Protein AF-A0A1Y3AUS3-F1 (afdb_monomer_lite)

pLDDT: mean 90.81, std 6.46, range [61.78, 98.06]

InterPro domains:
  IPR000209 Peptidase S8/S53 domain [PF00082] (65-233)
  IPR022398 Peptidase S8, subtilisin, His-active site [PS00137] (100-110)
  IPR036852 Peptidase S8/S53 domain superfamily [G3DSA:3.40.50.200] (60-247)
  IPR036852 Peptidase S8/S53 domain superfamily [SSF52743] (76-233)
  IPR050131 Subtilisin-like serine protease [PTHR43806] (56-233)

Organism: Euroglyphus maynei (NCBI:txid6958)

Foldseek 3Di:
DVVVVVVVVVVVVVVVVVVCVVPDDDPDDDWDKDWDDPPPFIKMWTPLVNPPPRVVTDIATACVVGVDWGASDPVVRWIWHWHADDNRPDIDIDTDPDCVQVVVVQQAADDDPPCCVSGHPHVPDDDDDQQQFDVVVVGAGDLVSLLVVLVVCVVVVHQEDEAADAAADPDLDDDSLVSSVCSCVVRVHQYEYEQDLQDDDPPRGGNNLPRDDPRYHYDWAKDQLVCCCVVVVDPDRDHIDTPSNGD

Secondary structure (DSSP, 8-state):
-HHHHHHHHHHHHHHHHHHHHHH---------EEEEE-SSSEEEEE-TTSSS-GGGSPEEE-HHHH---EES-TTTT-EEEEEEEGGGTEEEEEE---HHHHHHHHHHH---TT-GGG--S-TT--------B-GGGTT-B-HHHHHHHHHHHHHTT-SEEEE----B-S-S-SHHHHHHHHHHHHHT-EEEEE--S--SSSS--BTGGG---TTEEEE--EE-HHHHHHTT--SS-PPPEETT---

Sequence (247 aa):
MKVMLEREELKSQVDLLKETQAKISDLGPTFDCIVFHDGEYWKACIDTTGEGRLNDCTVLGNYRECLQYGTISDRDKFNYGVNIYDDGNLLEIVGQCSSHGTHVASIAAANFPNDPDRNGVAPGAQIVSIVIGDNRLGTMETGSAIIRAFIKAIESGCDVINMSYGEPGHFAEGRVFDLVHDLINKHGLIYVVAAGNSGPALTTLGALSAMQSDKIISVGAYVTPDMMMAEYSMLEKLPGSSYSWTS

Radius of gyration: 24.43 Å; chains: 1; bounding box: 51×58×72 Å

Structure (mmCIF, N/CA/C/O backbone):
data_AF-A0A1Y3AUS3-F1
#
_entry.id   AF-A0A1Y3AUS3-F1
#
loop_
_atom_site.group_PDB
_atom_site.id
_atom_site.type_symbol
_atom_site.label_atom_id
_atom_site.label_alt_id
_atom_site.label_comp_id
_atom_site.label_asym_id
_atom_site.label_entity_id
_atom_site.label_seq_id
_atom_site.pdbx_PDB_ins_code
_atom_site.Cartn_x
_atom_site.Cartn_y
_atom_site.Cartn_z
_atom_site.occupancy
_atom_site.B_iso_or_equiv
_atom_site.auth_seq_id
_atom_site.auth_comp_id
_atom_site.auth_asym_id
_atom_site.auth_atom_id
_atom_site.pdbx_PDB_model_num
ATOM 1 N N . MET A 1 1 ? -8.377 39.521 51.515 1.00 65.88 1 MET A N 1
ATOM 2 C CA . MET A 1 1 ? -8.104 38.084 51.743 1.00 65.88 1 MET A CA 1
ATOM 3 C C . MET A 1 1 ? -8.814 37.203 50.718 1.00 65.88 1 MET A C 1
ATOM 5 O O . MET A 1 1 ? -8.124 36.555 49.951 1.00 65.88 1 MET A O 1
ATOM 9 N N . LYS A 1 2 ? -10.151 37.259 50.602 1.00 75.38 2 LYS A N 1
ATOM 10 C CA . LYS A 1 2 ? -10.935 36.439 49.652 1.00 75.38 2 LYS A CA 1
ATOM 11 C C . LYS A 1 2 ? -10.524 36.598 48.172 1.00 75.38 2 LYS A C 1
ATOM 13 O O . LYS A 1 2 ? -10.252 35.608 47.516 1.00 75.38 2 LYS A O 1
ATOM 18 N N . VAL A 1 3 ? -10.346 37.836 47.702 1.00 81.56 3 VAL A N 1
ATOM 19 C CA . VAL A 1 3 ? -9.925 38.144 46.314 1.00 81.56 3 VAL A CA 1
ATOM 20 C C . VAL A 1 3 ? -8.493 37.680 45.999 1.00 81.56 3 VAL A C 1
ATOM 22 O O . VAL A 1 3 ? -8.181 37.334 44.866 1.00 81.56 3 VAL A O 1
ATOM 25 N N . MET A 1 4 ? -7.599 37.663 46.994 1.00 81.50 4 MET A N 1
ATOM 26 C CA . MET A 1 4 ? -6.225 37.180 46.799 1.00 81.50 4 MET A CA 1
ATOM 27 C C . MET A 1 4 ? -6.185 35.658 46.663 1.00 81.50 4 MET A C 1
ATOM 29 O O . MET A 1 4 ? -5.515 35.170 45.762 1.00 81.50 4 MET A O 1
ATOM 33 N N . LEU A 1 5 ? -6.946 34.949 47.504 1.00 87.81 5 LEU A N 1
ATOM 34 C CA . LEU A 1 5 ? -7.101 33.494 47.430 1.00 87.81 5 LEU A CA 1
ATOM 35 C C . LEU A 1 5 ? -7.731 33.069 46.099 1.00 87.81 5 LEU A C 1
ATOM 37 O O . LEU A 1 5 ? -7.258 32.141 45.462 1.00 87.81 5 LEU A O 1
ATOM 41 N N . GLU A 1 6 ? -8.746 33.797 45.635 1.00 92.69 6 GLU A N 1
ATOM 42 C CA . GLU A 1 6 ? -9.400 33.534 44.348 1.00 92.69 6 GLU A CA 1
ATOM 43 C C . GLU A 1 6 ? -8.455 33.757 43.155 1.00 92.69 6 GLU A C 1
ATOM 45 O O . GLU A 1 6 ? -8.408 32.951 42.230 1.00 92.69 6 GLU A O 1
ATOM 50 N N . ARG A 1 7 ? -7.624 34.808 43.196 1.00 92.44 7 ARG A N 1
ATOM 51 C CA . ARG A 1 7 ? -6.591 35.039 42.175 1.00 92.44 7 ARG A CA 1
ATOM 52 C C . ARG A 1 7 ? -5.524 33.939 42.169 1.00 92.44 7 ARG A C 1
ATOM 54 O O . ARG A 1 7 ? -5.017 33.587 41.108 1.00 92.44 7 ARG A O 1
ATOM 61 N N . GLU A 1 8 ? -5.133 33.455 43.342 1.00 94.88 8 GLU A N 1
ATOM 62 C CA . GLU A 1 8 ? -4.125 32.403 43.499 1.00 94.88 8 GLU A CA 1
ATOM 63 C C . GLU A 1 8 ? -4.643 31.035 43.038 1.00 94.88 8 GLU A C 1
ATOM 65 O O . GLU A 1 8 ? -3.922 30.312 42.352 1.00 94.88 8 GLU A O 1
ATOM 70 N N . GLU A 1 9 ? -5.914 30.737 43.306 1.00 95.50 9 GLU A N 1
ATOM 71 C CA . GLU A 1 9 ? -6.615 29.560 42.785 1.00 95.50 9 GLU A CA 1
ATOM 72 C C . GLU A 1 9 ? -6.693 29.595 41.254 1.00 95.50 9 GLU A C 1
ATOM 74 O O . GLU A 1 9 ? -6.256 28.660 40.588 1.00 95.50 9 GLU A O 1
ATOM 79 N N . LEU A 1 10 ? -7.148 30.711 40.671 1.00 95.81 10 LEU A N 1
ATOM 80 C CA . LEU A 1 10 ? -7.207 30.872 39.212 1.00 95.81 10 LEU A CA 1
ATOM 81 C C . LEU A 1 10 ? -5.825 30.743 38.563 1.00 95.81 10 LEU A C 1
ATOM 83 O O . LEU A 1 10 ? -5.689 30.149 37.495 1.00 95.81 10 LEU A O 1
ATOM 87 N N . LYS A 1 11 ? -4.782 31.277 39.210 1.00 96.31 11 LYS A N 1
ATOM 88 C CA . LYS A 1 11 ? -3.406 31.125 38.733 1.00 96.31 11 LYS A CA 1
ATOM 89 C C . LYS A 1 11 ? -2.962 29.659 38.781 1.00 96.31 11 LYS A C 1
ATOM 91 O O . LYS A 1 11 ? -2.424 29.175 37.792 1.00 96.31 11 LYS A O 1
ATOM 96 N N . SER A 1 12 ? -3.244 28.956 39.876 1.00 95.50 12 SER A N 1
ATOM 97 C CA . SER A 1 12 ? -2.931 27.530 40.028 1.00 95.50 12 SER A CA 1
ATOM 98 C C . SER A 1 12 ? -3.652 26.667 38.990 1.00 95.50 12 SER A C 1
ATOM 100 O O . SER A 1 12 ? -3.039 25.774 38.414 1.00 95.50 12 SER A O 1
ATOM 102 N N . GLN A 1 13 ? -4.917 26.965 38.678 1.00 96.06 13 GLN A N 1
ATOM 103 C CA . GLN A 1 13 ? -5.666 26.274 37.623 1.00 96.06 13 GLN A CA 1
ATOM 104 C C . GLN A 1 13 ? -5.037 26.486 36.240 1.00 96.06 13 GLN A C 1
ATOM 106 O O . GLN A 1 13 ? -4.889 25.535 35.475 1.00 96.06 13 GLN A O 1
ATOM 111 N N . VAL A 1 14 ? -4.617 27.715 35.920 1.00 96.69 14 VAL A N 1
ATOM 112 C CA . VAL A 1 14 ? -3.926 28.012 34.654 1.00 96.69 14 VAL A CA 1
ATOM 113 C C . VAL A 1 14 ? -2.575 27.302 34.575 1.00 96.69 14 VAL A C 1
ATOM 115 O O . VAL A 1 14 ? -2.241 26.744 33.528 1.00 96.69 14 VAL A O 1
ATOM 118 N N . ASP A 1 15 ? -1.800 27.319 35.657 1.00 96.44 15 ASP A N 1
ATOM 119 C CA . ASP A 1 15 ? -0.486 26.679 35.703 1.00 96.44 15 ASP A CA 1
ATOM 120 C C . ASP A 1 15 ? -0.621 25.148 35.583 1.00 96.44 15 ASP A C 1
ATOM 122 O O . ASP A 1 15 ? 0.099 24.540 34.789 1.00 96.44 15 ASP A O 1
ATOM 126 N N . LEU A 1 16 ? -1.623 24.543 36.237 1.00 95.56 16 LEU A N 1
ATOM 127 C CA . LEU A 1 16 ? -1.962 23.123 36.094 1.00 95.56 16 LEU A CA 1
ATOM 128 C C . LEU A 1 16 ? -2.334 22.763 34.652 1.00 95.56 16 LEU A C 1
ATOM 130 O O . LEU A 1 16 ? -1.850 21.760 34.132 1.00 95.56 16 LEU A O 1
ATOM 134 N N . LEU A 1 17 ? -3.172 23.564 33.984 1.00 94.44 17 LEU A N 1
ATOM 135 C CA . LEU A 1 17 ? -3.561 23.318 32.591 1.00 94.44 17 LEU A CA 1
ATOM 136 C C . LEU A 1 17 ? -2.356 23.383 31.648 1.00 94.44 17 LEU A C 1
ATOM 138 O O . LEU A 1 17 ? -2.206 22.510 30.796 1.00 94.44 17 LEU A O 1
ATOM 142 N N . LYS A 1 18 ? -1.470 24.372 31.822 1.00 94.94 18 LYS A N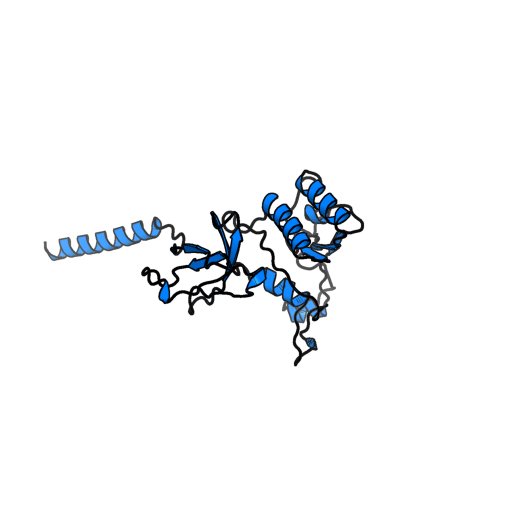 1
ATOM 143 C CA . LYS A 1 18 ? -0.237 24.495 31.027 1.00 94.94 18 LYS A CA 1
ATOM 144 C C . LYS A 1 18 ? 0.700 23.317 31.245 1.00 94.94 18 LYS A C 1
ATOM 146 O O . LYS A 1 18 ? 1.231 22.773 30.282 1.00 94.94 18 LYS A O 1
ATOM 151 N N . GLU A 1 19 ? 0.904 22.927 32.499 1.00 94.88 19 GLU A N 1
ATOM 152 C CA . GLU A 1 19 ? 1.768 21.802 32.838 1.00 94.88 19 GLU A CA 1
ATOM 153 C C . GLU A 1 19 ? 1.195 20.485 32.308 1.00 94.88 19 GLU A C 1
ATOM 155 O O . GLU A 1 19 ? 1.925 19.672 31.747 1.00 94.88 19 GLU A O 1
ATOM 160 N N . THR A 1 20 ? -0.121 20.301 32.419 1.00 91.56 20 THR A N 1
ATOM 161 C CA . THR A 1 20 ? -0.822 19.127 31.892 1.00 91.56 20 THR A CA 1
ATOM 162 C C . THR A 1 20 ? -0.729 19.084 30.369 1.00 91.56 20 THR A C 1
ATOM 164 O O . THR A 1 20 ? -0.339 18.061 29.818 1.00 91.56 20 THR A O 1
ATOM 167 N N . GLN A 1 21 ? -0.979 20.197 29.676 1.00 90.06 21 GLN A N 1
ATOM 168 C CA . GLN A 1 21 ? -0.843 20.279 28.221 1.00 90.06 21 GLN A CA 1
ATOM 169 C C . GLN A 1 21 ? 0.592 20.005 27.753 1.00 90.06 21 GLN A C 1
ATOM 171 O O . GLN A 1 21 ? 0.783 19.340 26.741 1.00 90.06 21 GLN A O 1
ATOM 176 N N . ALA A 1 22 ? 1.601 20.478 28.489 1.00 89.94 22 ALA A N 1
ATOM 177 C CA . ALA A 1 22 ? 3.003 20.219 28.167 1.00 89.94 22 ALA A CA 1
ATOM 178 C C . ALA A 1 22 ? 3.420 18.754 28.395 1.00 89.94 22 ALA A C 1
ATOM 180 O O . ALA A 1 22 ? 4.407 18.307 27.814 1.00 89.94 22 ALA A O 1
ATOM 181 N N . LYS A 1 23 ? 2.700 18.017 29.253 1.00 90.38 23 LYS A N 1
ATOM 182 C CA . LYS A 1 23 ? 2.991 16.616 29.598 1.00 90.38 23 LYS A CA 1
ATOM 183 C C . LYS A 1 23 ? 2.113 15.597 28.874 1.00 90.38 23 LYS A C 1
ATOM 185 O O . LYS A 1 23 ? 2.477 14.424 28.846 1.00 90.38 23 LYS A O 1
ATOM 190 N N . ILE A 1 24 ? 0.967 16.002 28.328 1.00 85.88 24 ILE A N 1
ATOM 191 C CA . ILE A 1 24 ? 0.094 15.102 27.572 1.00 85.88 24 ILE A CA 1
ATOM 192 C C . ILE A 1 24 ? 0.801 14.697 26.276 1.00 85.88 24 ILE A C 1
ATOM 194 O O . ILE A 1 24 ? 1.143 15.532 25.443 1.00 85.88 24 ILE A O 1
ATOM 198 N N . SER A 1 25 ? 0.969 13.390 26.105 1.00 83.25 25 SER A N 1
ATOM 199 C CA . SER A 1 25 ? 1.222 12.767 24.813 1.00 83.25 25 SER A CA 1
ATOM 200 C C . SER A 1 25 ? -0.087 12.122 24.373 1.00 83.25 25 SER A C 1
ATOM 202 O O . SER A 1 25 ? -0.557 11.180 25.008 1.00 83.25 25 SER A O 1
ATOM 204 N N . ASP A 1 26 ? -0.708 12.684 23.340 1.00 80.56 26 ASP A N 1
ATOM 205 C CA . ASP A 1 26 ? -1.911 12.117 22.738 1.00 80.56 26 ASP A CA 1
ATOM 206 C C . ASP A 1 26 ? -1.501 11.006 21.765 1.00 80.56 26 ASP A C 1
ATOM 208 O O . ASP A 1 26 ? -0.880 11.267 20.734 1.00 80.56 26 ASP A O 1
ATOM 212 N N . LEU A 1 27 ? -1.797 9.759 22.131 1.00 77.06 27 LEU A N 1
ATOM 213 C CA . LEU A 1 27 ? -1.551 8.578 21.298 1.00 77.06 27 LEU A CA 1
ATOM 214 C C . LEU A 1 27 ? -2.733 8.273 20.363 1.00 77.06 27 LEU A C 1
ATOM 216 O O . LEU A 1 27 ? -2.682 7.302 19.610 1.00 77.06 27 LEU A O 1
ATOM 220 N N . GLY A 1 28 ? -3.776 9.105 20.395 1.00 81.06 28 GLY A N 1
ATOM 221 C CA . GLY A 1 28 ? -5.016 8.901 19.671 1.00 81.06 28 GLY A CA 1
ATOM 222 C C . GLY A 1 28 ? -6.005 7.987 20.405 1.00 81.06 28 GLY A C 1
ATOM 223 O O . GLY A 1 28 ? -5.724 7.466 21.491 1.00 81.06 28 GLY A O 1
ATOM 224 N N . PRO A 1 29 ? -7.201 7.799 19.823 1.00 82.56 29 PRO A N 1
ATOM 225 C CA . PRO A 1 29 ? -8.234 6.957 20.406 1.00 82.56 29 PRO A CA 1
ATOM 226 C C . PRO A 1 29 ? -7.814 5.483 20.401 1.00 82.56 29 PRO A C 1
ATOM 228 O O . PRO A 1 29 ? -7.226 4.985 19.442 1.00 82.56 29 PRO A O 1
ATOM 231 N N . THR A 1 30 ? -8.162 4.773 21.472 1.00 88.00 30 THR A N 1
ATOM 232 C CA . THR A 1 30 ? -8.080 3.310 21.540 1.00 88.00 30 THR A CA 1
ATOM 233 C C . THR A 1 30 ? -9.494 2.753 21.459 1.00 88.00 30 THR A C 1
ATOM 235 O O . THR A 1 30 ? -10.370 3.217 22.186 1.00 88.00 30 THR A O 1
ATOM 238 N N . PHE A 1 31 ? -9.708 1.780 20.576 1.00 90.88 31 PHE A N 1
ATOM 239 C CA . PHE A 1 31 ? -11.010 1.156 20.356 1.00 90.88 31 PHE A CA 1
ATOM 240 C C . PHE A 1 31 ? -10.979 -0.309 20.772 1.00 90.88 31 PHE A C 1
ATOM 242 O O . PHE A 1 31 ? -9.992 -1.009 20.527 1.00 90.88 31 PHE A O 1
ATOM 249 N N . ASP A 1 32 ? -12.085 -0.784 21.336 1.00 93.88 32 ASP A N 1
ATOM 250 C CA . ASP A 1 32 ? -12.280 -2.207 21.575 1.00 93.88 32 ASP A CA 1
ATOM 251 C C . ASP A 1 32 ? -12.549 -2.926 20.252 1.00 93.88 32 ASP A C 1
ATOM 253 O O . ASP A 1 32 ? -13.302 -2.453 19.399 1.00 93.88 32 ASP A O 1
ATOM 257 N N . CYS A 1 33 ? -11.915 -4.083 20.075 1.00 95.56 33 CYS A N 1
ATOM 258 C CA . CYS A 1 33 ? -12.071 -4.915 18.889 1.00 95.56 33 CYS A CA 1
ATOM 259 C C . CYS A 1 33 ? -12.498 -6.321 19.306 1.00 95.56 33 CYS A C 1
ATOM 261 O O . CYS A 1 33 ? -11.893 -6.916 20.199 1.00 95.56 33 CYS A O 1
ATOM 263 N N . ILE A 1 34 ? -13.504 -6.875 18.631 1.00 95.81 34 ILE A N 1
ATOM 264 C CA . ILE A 1 34 ? -13.929 -8.265 18.818 1.00 95.81 34 ILE A CA 1
ATOM 265 C C . ILE A 1 34 ? -13.740 -9.025 17.517 1.00 95.81 34 ILE A C 1
ATOM 267 O O . ILE A 1 34 ? -14.208 -8.585 16.470 1.00 95.81 34 ILE A O 1
ATOM 271 N N . VAL A 1 35 ? -13.097 -10.188 17.610 1.00 97.75 35 VAL A N 1
ATOM 272 C CA . VAL A 1 35 ? -12.971 -11.162 16.525 1.00 97.75 35 VAL A CA 1
ATOM 273 C C . VAL A 1 35 ? -13.761 -12.411 16.896 1.00 97.75 35 VAL A C 1
ATOM 275 O O . VAL A 1 35 ? -13.652 -12.909 18.016 1.00 97.75 35 VAL A O 1
ATOM 278 N N . PHE A 1 36 ? -14.576 -12.910 15.973 1.00 96.69 36 PHE A N 1
ATOM 279 C CA . PHE A 1 36 ? -15.381 -14.113 16.173 1.00 96.69 36 PHE A CA 1
ATOM 280 C C . PHE A 1 36 ? -15.625 -14.838 14.849 1.00 96.69 36 PHE A C 1
ATOM 282 O O . PHE A 1 36 ? -15.531 -14.246 13.778 1.00 96.69 36 PHE A O 1
ATOM 289 N N . HIS A 1 37 ? -15.941 -16.128 14.921 1.00 95.88 37 HIS A N 1
ATOM 290 C CA . HIS A 1 37 ? -16.313 -16.931 13.759 1.00 95.88 37 HIS A CA 1
ATOM 291 C C . HIS A 1 37 ? -17.838 -17.075 13.717 1.00 95.88 37 HIS A C 1
ATOM 293 O O . HIS A 1 37 ? -18.430 -17.534 14.695 1.00 95.88 37 HIS A O 1
ATOM 299 N N . ASP A 1 38 ? -18.485 -16.691 12.614 1.00 93.81 38 ASP A N 1
ATOM 300 C CA . ASP A 1 38 ? -19.957 -16.722 12.490 1.00 93.81 38 ASP A CA 1
ATOM 301 C C . ASP A 1 38 ? -20.520 -18.086 12.044 1.00 93.81 38 ASP A C 1
ATOM 303 O O . ASP A 1 38 ? -21.732 -18.283 11.986 1.00 93.81 38 ASP A O 1
ATOM 307 N N . GLY A 1 39 ? -19.630 -19.043 11.772 1.00 93.19 39 GLY A N 1
ATOM 308 C CA . GLY A 1 39 ? -19.953 -20.379 11.272 1.00 93.19 39 GLY A CA 1
ATOM 309 C C . GLY A 1 39 ? -19.492 -20.600 9.833 1.00 93.19 39 GLY A C 1
ATOM 310 O O . GLY A 1 39 ? -19.259 -21.747 9.460 1.00 93.19 39 GLY A O 1
ATOM 311 N N . GLU A 1 40 ? -19.269 -19.525 9.076 1.00 91.00 40 GLU A N 1
ATOM 312 C CA . GLU A 1 40 ? -18.771 -19.570 7.698 1.00 91.00 40 GLU A CA 1
ATOM 313 C C . GLU A 1 40 ? -17.477 -18.761 7.530 1.00 91.00 40 GLU A C 1
ATOM 315 O O . GLU A 1 40 ? -16.539 -19.240 6.897 1.00 91.00 40 GLU A O 1
ATOM 320 N N . TYR A 1 41 ? -17.394 -17.579 8.146 1.00 92.50 41 TYR A N 1
ATOM 321 C CA . TYR A 1 41 ? -16.252 -16.678 8.040 1.00 92.50 41 TYR A CA 1
ATOM 322 C C . TYR A 1 41 ? -15.799 -16.152 9.403 1.00 92.50 41 TYR A C 1
ATOM 324 O O . TYR A 1 41 ? -16.581 -15.956 10.340 1.00 92.50 41 TYR A O 1
ATOM 332 N N . TRP A 1 42 ? -14.514 -15.813 9.477 1.00 95.81 42 TRP A N 1
ATOM 333 C CA . TRP A 1 42 ? -14.006 -14.934 10.522 1.00 95.81 42 TRP A CA 1
ATOM 334 C C . TRP A 1 42 ? -14.515 -13.507 10.310 1.00 95.81 42 TRP A C 1
ATOM 336 O O . TRP A 1 42 ? -14.455 -12.961 9.204 1.00 95.81 42 TRP A O 1
ATOM 346 N N . LYS A 1 43 ? -14.998 -12.900 11.392 1.00 96.88 43 LYS A N 1
ATOM 347 C CA . LYS A 1 43 ? -15.533 -11.543 11.447 1.00 96.88 43 LYS A CA 1
ATOM 348 C C . LYS A 1 43 ? -14.813 -10.731 12.513 1.00 96.88 43 LYS A C 1
ATOM 350 O O . LYS A 1 43 ? -14.410 -11.265 13.545 1.00 96.88 43 LYS A O 1
ATOM 355 N N . ALA A 1 44 ? -14.698 -9.433 12.272 1.00 97.50 44 ALA A N 1
ATOM 356 C CA . ALA A 1 44 ? -14.194 -8.458 13.220 1.00 97.50 44 ALA A CA 1
ATOM 357 C C . ALA A 1 44 ? -15.160 -7.277 13.341 1.00 97.50 44 ALA A C 1
ATOM 359 O O . ALA A 1 44 ? -15.767 -6.847 12.360 1.00 97.50 44 ALA A O 1
ATOM 360 N N . CYS A 1 45 ? -15.283 -6.747 14.551 1.00 96.31 45 CYS A N 1
ATOM 361 C CA . CYS A 1 45 ? -16.039 -5.542 14.855 1.00 96.31 45 CYS A CA 1
ATOM 362 C C . CYS A 1 45 ? -15.151 -4.606 15.675 1.00 96.31 45 CYS A C 1
ATOM 364 O O . CYS A 1 45 ? -14.593 -5.029 16.689 1.00 96.31 45 CYS A O 1
ATOM 366 N N . ILE A 1 46 ? -15.011 -3.362 15.222 1.00 95.25 46 ILE A N 1
ATOM 367 C CA . ILE A 1 46 ? -14.313 -2.294 15.944 1.00 95.25 46 ILE A CA 1
ATOM 368 C C . ILE A 1 46 ? -15.381 -1.398 16.565 1.00 95.25 46 ILE A C 1
ATOM 370 O O . ILE A 1 46 ? -16.269 -0.942 15.843 1.00 95.25 46 ILE A O 1
ATOM 374 N N . ASP A 1 47 ? -15.297 -1.129 17.869 1.00 94.44 47 ASP A N 1
ATOM 375 C CA . ASP A 1 47 ? -16.230 -0.238 18.559 1.00 94.44 47 ASP A CA 1
ATOM 376 C C . ASP A 1 47 ? -16.004 1.227 18.167 1.00 94.44 47 ASP A C 1
ATOM 378 O O . ASP A 1 47 ? -15.395 2.009 18.892 1.00 94.44 47 ASP A O 1
ATOM 382 N N . THR A 1 48 ? -16.533 1.627 17.015 1.00 91.25 48 THR A N 1
ATOM 383 C CA . THR A 1 48 ? -16.461 3.012 16.540 1.00 91.25 48 THR A CA 1
ATOM 384 C C . THR A 1 48 ? -17.325 3.973 17.361 1.00 91.25 48 THR A C 1
ATOM 386 O O . THR A 1 48 ? -17.232 5.182 17.163 1.00 91.25 48 THR A O 1
ATOM 389 N N . THR A 1 49 ? -18.166 3.475 18.279 1.00 89.19 49 THR A N 1
ATOM 390 C CA . THR A 1 49 ? -18.979 4.331 19.159 1.00 89.19 49 THR A CA 1
ATOM 391 C C . THR A 1 49 ? -18.198 4.859 20.358 1.00 89.19 49 THR A C 1
ATOM 393 O O . THR A 1 49 ? -18.528 5.929 20.862 1.00 89.19 49 THR A O 1
ATOM 396 N N . GLY A 1 50 ? -17.181 4.122 20.821 1.00 85.56 50 GLY A N 1
ATOM 397 C CA . GLY A 1 50 ? -16.460 4.413 22.065 1.00 85.56 50 GLY A CA 1
ATOM 398 C C . GLY A 1 50 ? -17.303 4.231 23.336 1.00 85.56 50 GLY A C 1
ATOM 399 O O . GLY A 1 50 ? -16.900 4.671 24.411 1.00 85.56 50 GLY A O 1
ATOM 400 N N . GLU A 1 51 ? -18.483 3.616 23.217 1.00 88.62 51 GLU A N 1
ATOM 401 C CA . GLU A 1 51 ? -19.447 3.418 24.304 1.00 88.62 51 GLU A CA 1
ATOM 402 C C . GLU A 1 51 ? -19.802 1.934 24.518 1.00 88.62 51 GLU A C 1
ATOM 404 O O . GLU A 1 51 ? -20.713 1.614 25.283 1.00 88.62 51 GLU A O 1
ATOM 409 N N . GLY A 1 52 ? -19.117 1.010 23.838 1.00 87.94 52 GLY A N 1
ATOM 410 C CA . GLY A 1 52 ? -19.368 -0.429 23.909 1.00 87.94 52 GLY A CA 1
ATOM 411 C C . GLY A 1 52 ? -20.609 -0.889 23.137 1.00 87.94 52 GLY A C 1
ATOM 412 O O . GLY A 1 52 ? -21.056 -2.027 23.307 1.00 87.94 52 GLY A O 1
ATOM 413 N N . ARG A 1 53 ? -21.204 -0.038 22.288 1.00 90.56 53 ARG A N 1
ATOM 414 C CA . ARG A 1 53 ? -22.403 -0.372 21.499 1.00 90.56 53 ARG A CA 1
ATOM 415 C C . ARG A 1 53 ? -22.039 -1.058 20.185 1.00 90.56 53 ARG A C 1
ATOM 417 O O . ARG A 1 53 ? -22.215 -0.525 19.094 1.00 90.56 53 ARG A O 1
ATOM 424 N N . LEU A 1 54 ? -21.598 -2.305 20.294 1.00 90.44 54 LEU A N 1
ATOM 425 C CA . LEU A 1 54 ? -21.157 -3.106 19.146 1.00 90.44 54 LEU A CA 1
ATOM 426 C C . LEU A 1 54 ? -22.252 -3.367 18.101 1.00 90.44 54 LEU A C 1
ATOM 428 O O . L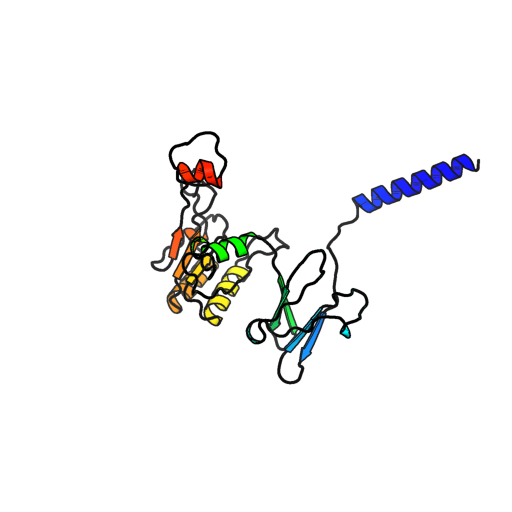EU A 1 54 ? -21.935 -3.566 16.934 1.00 90.44 54 LEU A O 1
ATOM 432 N N . ASN A 1 55 ? -23.529 -3.340 18.494 1.00 90.69 55 ASN A N 1
ATOM 433 C CA . ASN A 1 55 ? -24.654 -3.497 17.563 1.00 90.69 55 ASN A CA 1
ATOM 434 C C . ASN A 1 55 ? -24.784 -2.327 16.574 1.00 90.69 55 ASN A C 1
ATOM 436 O O . ASN A 1 55 ? -25.383 -2.500 15.516 1.00 90.69 55 ASN A O 1
ATOM 440 N N . ASP A 1 56 ? -24.230 -1.162 16.917 1.00 90.81 56 ASP A N 1
ATOM 441 C CA . ASP A 1 56 ? -24.227 0.027 16.060 1.00 90.81 56 ASP A CA 1
ATOM 442 C C . ASP A 1 56 ? -22.977 0.072 15.156 1.00 90.81 56 ASP A C 1
ATOM 444 O O . ASP A 1 56 ? -22.843 0.958 14.312 1.00 90.81 56 ASP A O 1
ATOM 448 N N . CYS A 1 57 ? -22.043 -0.867 15.341 1.00 92.81 57 CYS A N 1
ATOM 449 C CA . CYS A 1 57 ? -20.759 -0.904 14.653 1.00 92.81 57 CYS A CA 1
ATOM 450 C C . CYS A 1 57 ? -20.802 -1.808 13.415 1.00 92.81 57 CYS A C 1
ATOM 452 O O . CYS A 1 57 ? -21.601 -2.739 13.305 1.00 92.81 57 CYS A O 1
ATOM 454 N N . THR A 1 58 ? -19.908 -1.544 12.461 1.00 94.50 58 THR A N 1
ATOM 455 C CA . THR A 1 58 ? -19.813 -2.358 11.243 1.00 94.50 58 THR A CA 1
ATOM 456 C C . THR A 1 58 ? -19.051 -3.650 11.527 1.00 94.50 58 THR A C 1
ATOM 458 O O . THR A 1 58 ? -17.916 -3.615 12.000 1.00 94.50 58 THR A O 1
ATOM 461 N N . VAL A 1 59 ? -19.656 -4.789 11.190 1.00 96.00 59 VAL A N 1
ATOM 462 C CA . VAL A 1 59 ? -18.997 -6.100 11.233 1.00 96.00 59 VAL A CA 1
ATOM 463 C C . VAL A 1 59 ? -18.395 -6.397 9.865 1.00 96.00 59 VAL A C 1
ATOM 465 O O . VAL A 1 59 ? -19.108 -6.427 8.863 1.00 96.00 59 VAL A O 1
ATOM 468 N N . LEU A 1 60 ? -17.087 -6.632 9.826 1.00 96.94 60 LEU A N 1
ATOM 469 C CA . LEU A 1 60 ? -16.331 -6.880 8.602 1.00 96.94 60 LEU A CA 1
ATOM 470 C C . LEU A 1 60 ? -15.766 -8.301 8.597 1.00 96.94 60 LEU A C 1
ATOM 472 O O . LEU A 1 60 ? -15.336 -8.805 9.630 1.00 96.94 60 LEU A O 1
ATOM 476 N N . GLY A 1 61 ? -15.755 -8.947 7.433 1.00 96.62 61 GLY A N 1
ATOM 477 C CA . GLY A 1 61 ? -14.955 -10.155 7.206 1.00 96.62 61 GLY A CA 1
ATOM 478 C C . GLY A 1 61 ? -13.615 -9.838 6.548 1.00 96.62 61 GLY A C 1
ATOM 479 O O . GLY A 1 61 ? -13.336 -8.683 6.223 1.00 96.62 61 GLY A O 1
ATOM 480 N N . ASN A 1 62 ? -12.811 -10.875 6.303 1.00 95.56 62 ASN A N 1
ATOM 481 C CA . ASN A 1 62 ? -11.581 -10.761 5.518 1.00 95.56 62 ASN A CA 1
ATOM 482 C C . ASN A 1 62 ? -11.826 -9.992 4.212 1.00 95.56 62 ASN A C 1
ATOM 484 O O . ASN A 1 62 ? -12.681 -10.375 3.406 1.00 95.56 62 ASN A O 1
ATOM 488 N N . TYR A 1 63 ? -11.047 -8.932 3.974 1.00 94.88 63 TYR A N 1
ATOM 489 C CA . TYR A 1 63 ? -11.263 -8.034 2.839 1.00 94.88 63 TYR A CA 1
ATOM 490 C C . TYR A 1 63 ? -11.225 -8.776 1.501 1.00 94.88 63 TYR A C 1
ATOM 492 O O . TYR A 1 63 ? -12.045 -8.514 0.628 1.00 94.88 63 TYR A O 1
ATOM 500 N N . ARG A 1 64 ? -10.321 -9.753 1.352 1.00 91.19 64 ARG A N 1
ATOM 501 C CA . ARG A 1 64 ? -10.195 -10.566 0.130 1.00 91.19 64 ARG A CA 1
ATOM 502 C C . ARG A 1 64 ? -11.479 -11.319 -0.235 1.00 91.19 64 ARG A C 1
ATOM 504 O O . ARG A 1 64 ? -11.731 -11.534 -1.414 1.00 91.19 64 ARG A O 1
ATOM 511 N N . GLU A 1 65 ? -12.249 -11.737 0.762 1.00 90.81 65 GLU A N 1
ATOM 512 C CA . GLU A 1 65 ? -13.460 -12.545 0.581 1.00 90.81 65 GLU A CA 1
ATOM 513 C C . GLU A 1 65 ? -14.697 -11.655 0.463 1.00 90.81 65 GLU A C 1
ATOM 515 O O . GLU A 1 65 ? -15.548 -11.870 -0.395 1.00 90.81 65 GLU A O 1
ATOM 520 N N . CYS A 1 66 ? -14.784 -10.637 1.322 1.00 91.31 66 CYS A N 1
ATOM 521 C CA . CYS A 1 66 ? -15.992 -9.836 1.484 1.00 91.31 66 CYS A CA 1
ATOM 522 C C . CYS A 1 66 ? -15.974 -8.531 0.672 1.00 91.31 66 CYS A C 1
ATOM 524 O O . CYS A 1 66 ? -17.038 -8.008 0.353 1.00 91.31 66 CYS A O 1
ATOM 526 N N . LEU A 1 67 ? -14.790 -7.983 0.368 1.00 92.56 67 LEU A N 1
ATOM 527 C CA . LEU A 1 67 ? -14.586 -6.664 -0.258 1.00 92.56 67 LEU A CA 1
ATOM 528 C C . LEU A 1 67 ? -15.327 -5.526 0.470 1.00 92.56 67 LEU A C 1
ATOM 530 O O . LEU A 1 67 ? -15.817 -4.576 -0.140 1.00 92.56 67 LEU A O 1
ATOM 534 N N . GLN A 1 68 ? -15.413 -5.634 1.796 1.00 94.25 68 GLN A N 1
ATOM 535 C CA . GLN A 1 68 ? -16.107 -4.688 2.668 1.00 94.25 68 GLN A CA 1
ATOM 536 C C . GLN A 1 68 ? -15.118 -3.767 3.376 1.00 94.25 68 GLN A C 1
ATOM 538 O O . GLN A 1 68 ? -14.022 -4.179 3.747 1.00 94.25 68 GLN A O 1
ATOM 543 N N . TYR A 1 69 ? -15.538 -2.531 3.621 1.00 95.06 69 TYR A N 1
ATOM 544 C CA . TYR A 1 69 ? -14.803 -1.570 4.435 1.00 95.06 69 TYR A CA 1
ATOM 545 C C . TYR A 1 69 ? -15.744 -0.911 5.445 1.00 95.06 69 TYR A C 1
ATOM 547 O O . TYR A 1 69 ? -16.953 -0.832 5.223 1.00 95.06 69 TYR A O 1
ATOM 555 N N . GLY A 1 70 ? -15.175 -0.442 6.549 1.00 94.06 70 GLY A N 1
ATOM 556 C CA . GLY A 1 70 ? -15.839 0.405 7.533 1.00 94.06 70 GLY A CA 1
ATOM 557 C C . GLY A 1 70 ? -15.272 1.822 7.509 1.00 94.06 70 GLY A C 1
ATOM 558 O O . GLY A 1 70 ? -14.211 2.073 6.935 1.00 94.06 70 GLY A O 1
ATOM 559 N N . THR A 1 71 ? -15.965 2.749 8.163 1.00 92.44 71 THR A N 1
ATOM 560 C CA . THR A 1 71 ? -15.507 4.129 8.362 1.00 92.44 71 THR A CA 1
ATOM 561 C C . THR A 1 71 ? -15.490 4.408 9.861 1.00 92.44 71 THR A C 1
ATOM 563 O O . THR A 1 71 ? -16.489 4.163 10.528 1.00 92.44 71 THR A O 1
ATOM 566 N N . ILE A 1 72 ? -14.368 4.895 10.400 1.00 89.12 72 ILE A N 1
ATOM 567 C CA . ILE A 1 72 ? -14.243 5.174 11.844 1.00 89.12 72 ILE A CA 1
ATOM 568 C C . ILE A 1 72 ? -15.151 6.332 12.261 1.00 89.12 72 ILE A C 1
ATOM 570 O O . ILE A 1 72 ? -15.909 6.219 13.218 1.00 89.12 72 ILE A O 1
ATOM 574 N N . SER A 1 73 ? -15.077 7.453 11.543 1.00 85.62 73 SER A N 1
ATOM 575 C CA . SER A 1 73 ? -15.910 8.623 11.802 1.00 85.62 73 SER A CA 1
ATOM 576 C C . SER A 1 73 ? -16.260 9.327 10.495 1.00 85.62 73 SER A C 1
ATOM 578 O O . SER A 1 73 ? -15.449 9.418 9.566 1.00 85.62 73 SER A O 1
ATOM 580 N N . ASP A 1 74 ? -17.467 9.883 10.429 1.00 83.81 74 ASP A N 1
ATOM 581 C CA . ASP A 1 74 ? -17.889 10.692 9.287 1.00 83.81 74 ASP A CA 1
ATOM 582 C C . ASP A 1 74 ? -17.115 12.004 9.161 1.00 83.81 74 ASP A C 1
ATOM 584 O O . ASP A 1 74 ? -17.036 12.570 8.071 1.00 83.81 74 ASP A O 1
ATOM 588 N N . ARG A 1 75 ? -16.548 12.490 10.267 1.00 86.00 75 ARG A N 1
ATOM 589 C CA . ARG A 1 75 ? -15.772 13.728 10.297 1.00 86.00 75 ARG A CA 1
ATOM 590 C C . ARG A 1 75 ? -14.419 13.553 9.620 1.00 86.00 75 ARG A C 1
ATOM 592 O O . ARG A 1 75 ? -14.022 14.409 8.836 1.00 86.00 75 ARG A O 1
ATOM 599 N N . ASP A 1 76 ? -13.748 12.445 9.913 1.00 81.56 76 ASP A N 1
ATOM 600 C CA . ASP A 1 76 ? -12.376 12.205 9.467 1.00 81.56 76 ASP A CA 1
ATOM 601 C C . ASP A 1 76 ? -12.342 11.386 8.170 1.00 81.56 76 ASP A C 1
ATOM 603 O O . ASP A 1 76 ? -11.310 11.318 7.506 1.00 81.56 76 ASP A O 1
ATOM 607 N N . LYS A 1 77 ? -13.476 10.766 7.798 1.00 86.88 77 LYS A N 1
ATOM 608 C CA . LYS A 1 77 ? -13.641 9.913 6.606 1.00 86.88 77 LYS A CA 1
ATOM 609 C C . LYS A 1 77 ? -12.558 8.838 6.492 1.00 86.88 77 LYS A C 1
ATOM 611 O O . LYS A 1 77 ? -12.165 8.435 5.397 1.00 86.88 77 LYS A O 1
ATOM 616 N N . PHE A 1 78 ? -12.092 8.356 7.642 1.00 89.00 78 PHE A N 1
ATOM 617 C CA . PHE A 1 78 ? -11.064 7.335 7.716 1.00 89.00 78 PHE A CA 1
ATOM 618 C C . PHE A 1 78 ? -11.681 5.961 7.461 1.00 89.00 78 PHE A C 1
ATOM 620 O O . PHE A 1 78 ? -12.370 5.406 8.322 1.00 89.00 78 PHE A O 1
ATOM 627 N N . ASN A 1 79 ? -11.441 5.433 6.264 1.00 92.88 79 ASN A N 1
ATOM 628 C CA . ASN A 1 79 ? -11.901 4.111 5.864 1.00 92.88 79 ASN A CA 1
ATOM 629 C C . ASN A 1 79 ? -10.867 3.043 6.215 1.00 92.88 79 ASN A C 1
ATOM 631 O O . ASN A 1 79 ? -9.659 3.273 6.098 1.00 92.88 79 ASN A O 1
ATOM 635 N N . TYR A 1 80 ? -11.355 1.865 6.589 1.00 94.31 80 TYR A N 1
ATOM 636 C CA . TYR A 1 80 ? -10.527 0.715 6.918 1.00 94.31 80 TYR A CA 1
ATOM 637 C C . TYR A 1 80 ? -11.143 -0.591 6.411 1.00 94.31 80 TYR A C 1
ATOM 639 O O . TYR A 1 80 ? -12.361 -0.755 6.375 1.00 94.31 80 TYR A O 1
ATOM 647 N N . GLY A 1 81 ? -10.284 -1.528 6.027 1.00 95.75 81 GLY A N 1
ATOM 648 C CA . GLY A 1 81 ? -10.610 -2.938 5.844 1.00 95.75 81 GLY A CA 1
ATOM 649 C C . GLY A 1 81 ? -9.962 -3.778 6.941 1.00 95.75 81 GLY A C 1
ATOM 650 O O . GLY A 1 81 ? -9.156 -3.273 7.728 1.00 95.75 81 GLY A O 1
ATOM 651 N N . VAL A 1 82 ? -10.293 -5.068 6.984 1.00 97.06 82 VAL A N 1
ATOM 652 C CA . VAL A 1 82 ? -9.693 -6.006 7.940 1.00 97.06 82 VAL A CA 1
ATOM 653 C C . VAL A 1 82 ? -9.216 -7.277 7.253 1.00 97.06 82 VAL A C 1
ATOM 655 O O . VAL A 1 82 ? -9.830 -7.746 6.293 1.00 97.06 82 VAL A O 1
ATOM 658 N N . ASN A 1 83 ? -8.145 -7.853 7.787 1.00 96.81 83 ASN A N 1
ATOM 659 C CA . ASN A 1 83 ? -7.776 -9.244 7.568 1.00 96.81 83 ASN A CA 1
ATOM 660 C C . ASN A 1 83 ? -7.619 -9.937 8.926 1.00 96.81 83 ASN A C 1
ATOM 662 O O . ASN A 1 83 ? -7.246 -9.315 9.919 1.00 96.81 83 ASN A O 1
ATOM 666 N N . ILE A 1 84 ? -7.923 -11.225 8.971 1.00 97.56 84 ILE A N 1
ATOM 667 C CA . ILE A 1 84 ? -7.927 -12.043 10.176 1.00 97.56 84 ILE A CA 1
ATOM 668 C C . ILE A 1 84 ? -7.083 -13.280 9.886 1.00 97.56 84 ILE A C 1
ATOM 670 O O . ILE A 1 84 ? -7.355 -14.016 8.935 1.00 97.56 84 ILE A O 1
ATOM 674 N N . TYR A 1 85 ? -6.062 -13.496 10.710 1.00 95.88 85 TYR A N 1
ATOM 675 C CA . TYR A 1 85 ? -5.107 -14.595 10.588 1.00 95.88 85 TYR A CA 1
ATOM 676 C C . TYR A 1 85 ? -5.078 -15.441 11.865 1.00 95.88 85 TYR A C 1
ATOM 678 O O . TYR A 1 85 ? -5.703 -15.098 12.873 1.00 95.88 85 TYR A O 1
ATOM 686 N N . ASP A 1 86 ? -4.327 -16.542 11.808 1.00 95.75 86 ASP A N 1
ATOM 687 C CA . ASP A 1 86 ? -4.007 -17.407 12.948 1.00 95.75 86 ASP A CA 1
ATOM 688 C C . ASP A 1 86 ? -5.248 -17.860 13.734 1.00 95.75 86 ASP A C 1
ATOM 690 O O . ASP A 1 86 ? -5.300 -17.739 14.959 1.00 95.75 86 ASP A O 1
ATOM 694 N N . ASP A 1 87 ? -6.273 -18.340 13.021 1.00 94.56 87 ASP A N 1
ATOM 695 C CA . ASP A 1 87 ? -7.550 -18.792 13.594 1.00 94.56 87 ASP A CA 1
ATOM 696 C C . ASP A 1 87 ? -8.192 -17.751 14.529 1.00 94.56 87 ASP A C 1
ATOM 698 O O . ASP A 1 87 ? -8.656 -18.062 15.626 1.00 94.56 87 ASP A O 1
ATOM 702 N N . GLY A 1 88 ? -8.179 -16.485 14.100 1.00 95.50 88 GLY A N 1
ATOM 703 C CA . GLY A 1 88 ? -8.784 -15.373 14.832 1.00 95.50 88 GLY A CA 1
ATOM 704 C C . GLY A 1 88 ? -7.872 -14.713 15.867 1.00 95.50 88 GLY A C 1
ATOM 705 O O . GLY A 1 88 ? -8.279 -13.724 16.473 1.00 95.50 88 GLY A O 1
ATOM 706 N N . ASN A 1 89 ? -6.641 -15.202 16.059 1.00 97.06 89 ASN A N 1
ATOM 707 C CA . ASN A 1 89 ? -5.708 -14.639 17.042 1.00 97.06 89 ASN A CA 1
ATOM 708 C C . ASN A 1 89 ? -4.995 -13.366 16.568 1.00 97.06 89 ASN A C 1
ATOM 710 O O . ASN A 1 89 ? -4.379 -12.678 17.383 1.00 97.06 89 ASN A O 1
ATOM 714 N N . LEU A 1 90 ? -5.066 -13.041 15.275 1.00 97.44 90 LEU A N 1
ATOM 715 C CA . LEU A 1 90 ? -4.456 -11.837 14.724 1.00 97.44 90 LEU A CA 1
ATOM 716 C C . LEU A 1 90 ? -5.452 -11.064 13.860 1.00 97.44 90 LEU A C 1
ATOM 718 O O . LEU A 1 90 ? -5.840 -11.518 12.786 1.00 97.44 90 LEU A O 1
ATOM 722 N N . LEU A 1 91 ? -5.809 -9.864 14.318 1.00 97.75 91 LEU A N 1
ATOM 723 C CA . LEU A 1 91 ? -6.570 -8.879 13.555 1.00 97.75 91 LEU A CA 1
ATOM 724 C C . LEU A 1 91 ? -5.613 -7.860 12.925 1.00 97.75 91 LEU A C 1
ATOM 726 O O . LEU A 1 91 ? -4.916 -7.129 13.626 1.00 97.75 91 LEU A O 1
ATOM 730 N N . GLU A 1 92 ? -5.609 -7.789 11.601 1.00 96.56 92 GLU A N 1
ATOM 731 C CA . GLU A 1 92 ? -4.939 -6.752 10.821 1.00 96.56 92 GLU A CA 1
ATOM 732 C C . GLU A 1 92 ? -5.979 -5.724 10.368 1.00 96.56 92 GLU A C 1
ATOM 734 O O . GLU A 1 92 ? -6.874 -6.039 9.586 1.00 96.56 92 GLU A O 1
ATOM 739 N N . ILE A 1 93 ? -5.854 -4.484 10.842 1.00 95.06 93 ILE A N 1
ATOM 740 C CA . ILE A 1 93 ? -6.689 -3.359 10.409 1.00 95.06 93 ILE A CA 1
ATOM 741 C C . ILE A 1 93 ? -5.889 -2.554 9.393 1.00 95.06 93 ILE A C 1
ATOM 743 O O . ILE A 1 93 ? -4.813 -2.042 9.704 1.00 95.06 93 ILE A O 1
ATOM 747 N N . VAL A 1 94 ? -6.419 -2.429 8.180 1.00 93.69 94 VAL A N 1
ATOM 748 C CA . VAL A 1 94 ? -5.748 -1.744 7.073 1.00 93.69 94 VAL A CA 1
ATOM 749 C C . VAL A 1 94 ? -6.512 -0.473 6.749 1.00 93.69 94 VAL A C 1
ATOM 751 O O . VAL A 1 94 ? -7.655 -0.534 6.307 1.00 93.69 94 VAL A O 1
ATOM 754 N N . GLY A 1 95 ? -5.883 0.681 6.953 1.00 89.69 95 GLY A N 1
ATOM 755 C CA . GLY A 1 95 ? -6.454 1.990 6.638 1.00 89.69 95 GLY A CA 1
ATOM 756 C C . GLY A 1 95 ? -5.581 2.796 5.681 1.00 89.69 95 GLY A C 1
ATOM 757 O O . GLY A 1 95 ? -4.418 2.466 5.437 1.00 89.69 95 GLY A O 1
ATOM 758 N N . GLN A 1 96 ? -6.139 3.878 5.136 1.00 79.50 96 GLN A N 1
ATOM 759 C CA . GLN A 1 96 ? -5.381 4.793 4.284 1.00 79.50 96 GLN A CA 1
ATOM 760 C C . GLN A 1 96 ? -4.502 5.714 5.143 1.00 79.50 96 GLN A C 1
ATOM 762 O O . GLN A 1 96 ? -4.964 6.729 5.657 1.00 79.50 96 GLN A O 1
ATOM 767 N N . CYS A 1 97 ? -3.218 5.377 5.272 1.00 71.44 97 CYS A N 1
ATOM 768 C CA . CYS A 1 97 ? -2.258 6.155 6.067 1.00 71.44 97 CYS A CA 1
ATOM 769 C C . CYS A 1 97 ? -1.622 7.331 5.302 1.00 71.44 97 CYS A C 1
ATOM 771 O O . CYS A 1 97 ? -0.989 8.189 5.908 1.00 71.44 97 CYS A O 1
ATOM 773 N N . SER A 1 98 ? -1.737 7.364 3.971 1.00 82.06 98 SER A N 1
ATOM 774 C CA . SER A 1 98 ? -1.115 8.383 3.119 1.00 82.06 98 SER A CA 1
ATOM 775 C C . SER A 1 98 ? -1.858 8.514 1.790 1.00 82.06 98 SER A C 1
ATOM 777 O O . SER A 1 98 ? -2.377 7.530 1.265 1.00 82.06 98 SER A O 1
ATOM 779 N N . SER A 1 99 ? -1.879 9.721 1.219 1.00 88.38 99 SER A N 1
ATOM 780 C CA . SER A 1 99 ? -2.382 9.970 -0.140 1.00 88.38 99 SER A CA 1
ATOM 781 C C . SER A 1 99 ? -1.441 9.446 -1.232 1.00 88.38 99 SER A C 1
ATOM 783 O O . SER A 1 99 ? -1.869 9.260 -2.371 1.00 88.38 99 SER A O 1
ATOM 785 N N . HIS A 1 100 ? -0.175 9.179 -0.893 1.00 92.12 100 HIS A N 1
ATOM 786 C CA . HIS A 1 100 ? 0.863 8.782 -1.842 1.00 92.12 100 HIS A CA 1
ATOM 787 C C . HIS A 1 100 ? 0.505 7.497 -2.601 1.00 92.12 100 HIS A C 1
ATOM 789 O O . HIS A 1 100 ? 0.503 7.485 -3.830 1.00 92.12 100 HIS A O 1
ATOM 795 N N . GLY A 1 101 ? 0.135 6.429 -1.883 1.00 92.88 101 GLY A N 1
ATOM 796 C CA . GLY A 1 101 ? -0.211 5.143 -2.500 1.00 92.88 101 GLY A CA 1
ATOM 797 C C . GLY A 1 101 ? -1.413 5.239 -3.442 1.00 92.88 101 GLY A C 1
ATOM 798 O O . GLY A 1 101 ? -1.398 4.658 -4.525 1.00 92.88 101 GLY A O 1
ATOM 799 N N . THR A 1 102 ? -2.419 6.038 -3.078 1.00 94.44 102 THR A N 1
ATOM 800 C CA . THR A 1 102 ? -3.598 6.287 -3.920 1.00 94.44 102 THR A CA 1
ATOM 801 C C . THR A 1 102 ? -3.223 7.023 -5.205 1.00 94.44 102 THR A C 1
ATOM 803 O O . THR A 1 102 ? -3.695 6.656 -6.279 1.00 94.44 102 THR A O 1
ATOM 806 N N . HIS A 1 103 ? -2.340 8.023 -5.126 1.00 95.12 103 HIS A N 1
ATOM 807 C CA . HIS A 1 103 ? -1.848 8.736 -6.307 1.00 95.12 103 HIS A CA 1
ATOM 808 C C . HIS A 1 103 ? -1.058 7.810 -7.247 1.00 95.12 103 HIS A C 1
ATOM 810 O O . HIS A 1 103 ? -1.320 7.783 -8.449 1.00 95.12 103 HIS A O 1
ATOM 816 N N . VAL A 1 104 ? -0.163 6.984 -6.694 1.00 96.69 104 VAL A N 1
ATOM 817 C CA . VAL A 1 104 ? 0.597 5.971 -7.447 1.00 96.69 104 VAL A CA 1
ATOM 818 C C . VAL A 1 104 ? -0.340 4.984 -8.153 1.00 96.69 104 VAL A C 1
ATOM 820 O O . VAL A 1 104 ? -0.208 4.759 -9.357 1.00 96.69 104 VAL A O 1
ATOM 823 N N . ALA A 1 105 ? -1.327 4.436 -7.439 1.00 96.69 105 ALA A N 1
ATOM 824 C CA . ALA A 1 105 ? -2.316 3.526 -8.017 1.00 96.69 105 ALA A CA 1
ATOM 825 C C . ALA A 1 105 ? -3.157 4.200 -9.113 1.00 96.69 105 ALA A C 1
ATOM 827 O O . ALA A 1 105 ? -3.479 3.571 -10.122 1.00 96.69 105 ALA A O 1
ATOM 828 N N . SER A 1 106 ? -3.475 5.489 -8.945 1.00 96.94 106 SER A N 1
ATOM 829 C CA . SER A 1 106 ? -4.236 6.258 -9.929 1.00 96.94 106 SER A CA 1
ATOM 830 C C . SER A 1 106 ? -3.474 6.417 -11.244 1.00 96.94 106 SER A C 1
ATOM 832 O O . SER A 1 106 ? -4.057 6.211 -12.305 1.00 96.94 106 SER A O 1
ATOM 834 N N . ILE A 1 107 ? -2.176 6.734 -11.192 1.00 97.25 107 ILE A N 1
ATOM 835 C CA . ILE A 1 107 ? -1.326 6.818 -12.392 1.00 97.25 107 ILE A CA 1
ATOM 836 C C . ILE A 1 107 ? -1.270 5.459 -13.100 1.00 97.25 107 ILE A C 1
ATOM 838 O O . ILE A 1 107 ? -1.339 5.389 -14.326 1.00 97.25 107 ILE A O 1
ATOM 842 N N . ALA A 1 108 ? -1.170 4.371 -12.334 1.00 97.88 108 ALA A N 1
ATOM 843 C CA . ALA A 1 108 ? -1.048 3.034 -12.895 1.00 97.88 108 ALA A CA 1
ATOM 844 C C . ALA A 1 108 ? -2.338 2.554 -13.581 1.00 97.88 108 ALA A C 1
ATOM 846 O O . ALA A 1 108 ? -2.275 2.083 -14.715 1.00 97.88 108 ALA A O 1
ATOM 847 N N . ALA A 1 109 ? -3.495 2.659 -12.919 1.00 98.06 109 ALA A N 1
ATOM 848 C CA . ALA A 1 109 ? -4.695 1.931 -13.343 1.00 98.06 109 ALA A CA 1
ATOM 849 C C . ALA A 1 109 ? -6.031 2.645 -13.081 1.00 98.06 109 ALA A C 1
ATOM 851 O O . ALA A 1 109 ? -7.073 1.989 -13.063 1.00 98.06 109 ALA A O 1
ATOM 852 N N . ALA A 1 110 ? -6.055 3.968 -12.868 1.00 97.44 110 ALA A N 1
ATOM 853 C CA . ALA A 1 110 ? -7.338 4.659 -12.740 1.00 97.44 110 ALA A CA 1
ATOM 854 C C . ALA A 1 110 ? -8.220 4.447 -13.980 1.00 97.44 110 ALA A C 1
ATOM 856 O O . ALA A 1 110 ? -7.735 4.447 -15.112 1.00 97.44 110 ALA A O 1
ATOM 857 N N . ASN A 1 111 ? -9.523 4.296 -13.752 1.00 97.56 111 ASN A N 1
ATOM 858 C CA . ASN A 1 111 ? -10.505 4.042 -14.795 1.00 97.56 111 ASN A CA 1
ATOM 859 C C . ASN A 1 111 ? -11.670 5.031 -14.677 1.00 97.56 111 ASN A C 1
ATOM 861 O O . ASN A 1 111 ? -12.459 4.972 -13.732 1.00 97.56 111 ASN A O 1
ATOM 865 N N . PHE A 1 112 ? -11.776 5.925 -15.656 1.00 97.12 112 PHE A N 1
ATOM 866 C CA . PHE A 1 112 ? -12.805 6.945 -15.796 1.00 97.12 112 PHE A CA 1
ATOM 867 C C . PHE A 1 112 ? -13.578 6.714 -17.105 1.00 97.12 112 PHE A C 1
ATOM 869 O O . PHE A 1 112 ? -13.270 7.326 -18.128 1.00 97.12 112 PHE A O 1
ATOM 876 N N . PRO A 1 113 ? -14.631 5.870 -17.100 1.00 95.06 113 PRO A N 1
ATOM 877 C CA . PRO A 1 113 ? -15.377 5.530 -18.316 1.00 95.06 113 PRO A CA 1
ATOM 878 C C . PRO A 1 113 ? -15.981 6.736 -19.047 1.00 95.06 113 PRO A C 1
ATOM 880 O O . PRO A 1 113 ? -16.137 6.711 -20.264 1.00 95.06 113 PRO A O 1
ATOM 883 N N . ASN A 1 114 ? -16.315 7.790 -18.296 1.00 97.06 114 ASN A N 1
ATOM 884 C CA . ASN A 1 114 ? -16.925 9.013 -18.818 1.00 97.06 114 ASN A CA 1
ATOM 885 C C . ASN A 1 114 ? -15.900 10.108 -19.162 1.00 97.06 114 ASN A C 1
ATOM 887 O O . ASN A 1 114 ? -16.291 11.132 -19.713 1.00 97.06 114 ASN A O 1
ATOM 891 N N . ASP A 1 115 ? -14.627 9.919 -18.807 1.00 96.81 115 ASP A N 1
ATOM 892 C CA . ASP A 1 115 ? -13.551 10.889 -19.033 1.00 96.81 115 ASP A CA 1
ATOM 893 C C . ASP A 1 115 ? -12.210 10.154 -19.245 1.00 96.81 115 ASP A C 1
ATOM 895 O O . ASP A 1 115 ? -11.351 10.145 -18.357 1.00 96.81 115 ASP A O 1
ATOM 899 N N . PRO A 1 116 ? -12.042 9.461 -20.393 1.00 95.00 116 PRO A N 1
ATOM 900 C CA . PRO A 1 116 ? -10.898 8.579 -20.618 1.00 95.00 116 PRO A CA 1
ATOM 901 C C . PRO A 1 116 ? -9.542 9.289 -20.615 1.00 95.00 116 PRO A C 1
ATOM 903 O O . PRO A 1 116 ? -8.528 8.625 -20.422 1.00 95.00 116 PRO A O 1
ATOM 906 N N . ASP A 1 117 ? -9.510 10.613 -20.782 1.00 95.38 117 ASP A N 1
ATOM 907 C CA . ASP A 1 117 ? -8.280 11.411 -20.723 1.00 95.38 117 ASP A CA 1
ATOM 908 C C . ASP A 1 117 ? -7.661 11.420 -19.313 1.00 95.38 117 ASP A C 1
ATOM 910 O O . ASP A 1 117 ? -6.479 11.714 -19.149 1.00 95.38 117 ASP A O 1
ATOM 914 N N . ARG A 1 118 ? -8.440 11.057 -18.283 1.00 95.38 118 ARG A N 1
ATOM 915 C CA . ARG A 1 118 ? -7.989 10.947 -16.885 1.00 95.38 118 ARG A CA 1
ATOM 916 C C . ARG A 1 118 ? -7.561 9.540 -16.478 1.00 95.38 118 ARG A C 1
ATOM 918 O O . ARG A 1 118 ? -7.230 9.315 -15.313 1.00 95.38 118 ARG A O 1
ATOM 925 N N . ASN A 1 119 ? -7.626 8.585 -17.397 1.00 97.69 119 ASN A N 1
ATOM 926 C CA . ASN A 1 119 ? -7.253 7.204 -17.136 1.00 97.69 119 ASN A CA 1
ATOM 927 C C . ASN A 1 119 ? -5.784 7.065 -16.721 1.00 97.69 119 ASN A C 1
ATOM 929 O O . ASN A 1 119 ? -4.913 7.809 -17.169 1.00 97.69 119 ASN A O 1
ATOM 933 N N . GLY A 1 120 ? -5.517 6.052 -15.899 1.00 97.38 120 GLY A N 1
ATOM 934 C CA . GLY A 1 120 ? -4.163 5.560 -15.692 1.00 97.38 120 GLY A CA 1
ATOM 935 C C . GLY A 1 120 ? -3.634 4.848 -16.938 1.00 97.38 120 GLY A C 1
ATOM 936 O O . GLY A 1 120 ? -4.346 4.648 -17.923 1.00 97.38 120 GLY A O 1
ATOM 937 N N . VAL A 1 121 ? -2.380 4.412 -16.881 1.00 97.69 121 VAL A N 1
ATOM 938 C CA . VAL A 1 121 ? -1.712 3.736 -18.005 1.00 97.69 121 VAL A CA 1
ATOM 939 C C . VAL A 1 121 ? -2.424 2.436 -18.408 1.00 97.69 121 VAL A C 1
ATOM 941 O O . VAL A 1 121 ? -2.522 2.128 -19.595 1.00 97.69 121 VAL A O 1
ATOM 944 N N . ALA A 1 122 ? -2.949 1.682 -17.439 1.00 97.50 122 ALA A N 1
ATOM 945 C CA . ALA A 1 122 ? -3.642 0.413 -17.653 1.00 97.50 122 ALA A CA 1
ATOM 946 C C . ALA A 1 122 ? -4.985 0.354 -16.889 1.00 97.50 122 ALA A C 1
ATOM 948 O O . ALA A 1 122 ? -5.088 -0.335 -15.876 1.00 97.50 122 ALA A O 1
ATOM 949 N N . PRO A 1 123 ? -6.055 1.013 -17.375 1.00 97.19 123 PRO A N 1
ATOM 950 C CA . PRO A 1 123 ? -7.344 1.125 -16.665 1.00 97.19 123 PRO A CA 1
ATOM 951 C C . PRO A 1 123 ? -8.086 -0.197 -16.433 1.00 97.19 123 PRO A C 1
ATOM 953 O O . PRO A 1 123 ? -9.028 -0.258 -15.647 1.00 97.19 123 PRO A O 1
ATOM 956 N N . GLY A 1 124 ? -7.709 -1.250 -17.162 1.00 96.69 124 GLY A N 1
ATOM 957 C CA . GLY A 1 124 ? -8.250 -2.600 -16.991 1.00 96.69 124 GLY A CA 1
ATOM 958 C C . GLY A 1 124 ? -7.509 -3.444 -15.950 1.00 96.69 124 GLY A C 1
ATOM 959 O O . GLY A 1 124 ? -7.941 -4.560 -15.676 1.00 96.69 124 GLY A O 1
ATOM 960 N N . ALA A 1 125 ? -6.394 -2.953 -15.399 1.00 97.75 125 ALA A N 1
ATOM 961 C CA . ALA A 1 125 ? -5.633 -3.671 -14.386 1.00 97.75 125 ALA A CA 1
ATOM 962 C C . ALA A 1 125 ? -6.325 -3.596 -13.018 1.00 97.75 125 ALA A C 1
ATOM 964 O O . ALA A 1 125 ? -6.907 -2.578 -12.645 1.00 97.75 125 ALA A O 1
ATOM 965 N N . GLN A 1 126 ? -6.234 -4.679 -12.249 1.00 96.50 126 GLN A N 1
ATOM 966 C CA . GLN A 1 126 ? -6.683 -4.704 -10.860 1.00 96.50 126 GLN A CA 1
ATOM 967 C C . GLN A 1 126 ? -5.534 -4.288 -9.938 1.00 96.50 126 GLN A C 1
ATOM 969 O O . GLN A 1 126 ? -4.376 -4.617 -10.191 1.00 96.50 126 GLN A O 1
ATOM 974 N N . ILE A 1 127 ? -5.854 -3.576 -8.856 1.00 96.25 127 ILE A N 1
ATOM 975 C CA . ILE A 1 127 ? -4.866 -3.100 -7.884 1.00 96.25 127 ILE A CA 1
ATOM 976 C C . ILE A 1 127 ? -4.999 -3.877 -6.578 1.00 96.25 127 ILE A C 1
ATOM 978 O O . ILE A 1 127 ? -6.077 -3.944 -5.989 1.00 96.25 127 ILE A O 1
ATOM 982 N N . VAL A 1 128 ? -3.871 -4.398 -6.099 1.00 96.06 128 VAL A N 1
ATOM 983 C CA . VAL A 1 128 ? -3.713 -4.924 -4.740 1.00 96.06 128 VAL A CA 1
ATOM 984 C C . VAL A 1 128 ? -2.829 -3.950 -3.969 1.00 96.06 128 VAL A C 1
ATOM 986 O O . VAL A 1 128 ? -1.650 -3.794 -4.276 1.00 96.06 128 VAL A O 1
ATOM 989 N N . SER A 1 129 ? -3.409 -3.271 -2.979 1.00 95.06 129 SER A N 1
ATOM 990 C CA . SER A 1 129 ? -2.668 -2.348 -2.115 1.00 95.06 129 SER A CA 1
ATOM 991 C C . SER A 1 129 ? -2.020 -3.107 -0.961 1.00 95.06 129 SER A C 1
ATOM 993 O O . SER A 1 129 ? -2.700 -3.847 -0.249 1.00 95.06 129 SER A O 1
ATOM 995 N N . ILE A 1 130 ? -0.714 -2.917 -0.770 1.00 95.00 130 ILE A N 1
ATOM 996 C CA . ILE A 1 130 ? 0.050 -3.520 0.323 1.00 95.00 130 ILE A CA 1
ATOM 997 C C . ILE A 1 130 ? 0.865 -2.423 1.002 1.00 95.00 130 ILE A C 1
ATOM 999 O O . ILE A 1 130 ? 1.742 -1.814 0.391 1.00 95.00 130 ILE A O 1
ATOM 1003 N N . VAL A 1 131 ? 0.567 -2.162 2.274 1.00 92.88 131 VAL A N 1
ATOM 1004 C CA . VAL A 1 131 ? 1.245 -1.125 3.057 1.00 92.88 131 VAL A CA 1
ATOM 1005 C C . VAL A 1 131 ? 2.508 -1.712 3.678 1.00 92.88 131 VAL A C 1
ATOM 1007 O O . VAL A 1 131 ? 2.434 -2.665 4.449 1.00 92.88 131 VAL A O 1
ATOM 1010 N N . ILE A 1 132 ? 3.666 -1.134 3.354 1.00 93.31 132 ILE A N 1
ATOM 1011 C CA . ILE A 1 132 ? 4.961 -1.555 3.919 1.00 93.31 132 ILE A CA 1
ATOM 1012 C C . ILE A 1 132 ? 5.540 -0.577 4.942 1.00 93.31 132 ILE A C 1
ATOM 1014 O O . ILE A 1 132 ? 6.446 -0.949 5.687 1.00 93.31 132 ILE A O 1
ATOM 1018 N N . GLY A 1 133 ? 5.036 0.658 4.966 1.00 90.88 133 GLY A N 1
ATOM 1019 C CA . GLY A 1 133 ? 5.492 1.690 5.886 1.00 90.88 133 GLY A CA 1
ATOM 1020 C C . GLY A 1 133 ? 4.925 1.486 7.286 1.00 90.88 133 GLY A C 1
ATOM 1021 O O . GLY A 1 133 ? 3.724 1.268 7.453 1.00 90.88 133 GLY A O 1
ATOM 1022 N N . ASP A 1 134 ? 5.783 1.579 8.299 1.00 89.94 134 ASP A N 1
ATOM 1023 C CA . ASP A 1 134 ? 5.393 1.455 9.700 1.00 89.94 134 ASP A CA 1
ATOM 1024 C C . ASP A 1 134 ? 5.250 2.840 10.340 1.00 89.94 134 ASP A C 1
ATOM 1026 O O . ASP A 1 134 ? 6.233 3.543 10.580 1.00 89.94 134 ASP A O 1
ATOM 1030 N N . ASN A 1 135 ? 4.018 3.241 10.661 1.00 86.44 135 ASN A N 1
ATOM 1031 C CA . ASN A 1 135 ? 3.744 4.532 11.303 1.00 86.44 135 ASN A CA 1
ATOM 1032 C C . ASN A 1 135 ? 4.475 4.700 12.648 1.00 86.44 135 ASN A C 1
ATOM 1034 O O . ASN A 1 135 ? 4.803 5.823 13.025 1.00 86.44 135 ASN A O 1
ATOM 1038 N N . ARG A 1 136 ? 4.793 3.605 13.353 1.00 86.62 136 ARG A N 1
ATOM 1039 C CA . ARG A 1 136 ? 5.558 3.644 14.614 1.00 86.62 136 ARG A CA 1
ATOM 1040 C C . ARG A 1 136 ? 7.018 4.038 14.391 1.00 86.62 136 ARG A C 1
ATOM 1042 O O . ARG A 1 136 ? 7.686 4.459 15.329 1.00 86.62 136 ARG A O 1
ATOM 1049 N N . LEU A 1 137 ? 7.498 3.896 13.157 1.00 89.06 137 LEU A N 1
ATOM 1050 C CA . LEU A 1 137 ? 8.840 4.245 12.704 1.00 89.06 137 LEU A CA 1
ATOM 1051 C C . LEU A 1 137 ? 8.814 5.444 11.744 1.00 89.06 137 LEU A C 1
ATOM 1053 O O . LEU A 1 137 ? 9.690 5.575 10.898 1.00 89.06 137 LEU A O 1
ATOM 1057 N N . GLY A 1 138 ? 7.794 6.305 11.824 1.00 85.38 138 GLY A N 1
ATOM 1058 C CA . GLY A 1 138 ? 7.694 7.470 10.941 1.00 85.38 138 GLY A CA 1
ATOM 1059 C C . GLY A 1 138 ? 7.490 7.090 9.476 1.00 85.38 138 GLY A C 1
ATOM 1060 O O . GLY A 1 138 ? 8.018 7.759 8.597 1.00 85.38 138 GLY A O 1
ATOM 1061 N N . THR A 1 139 ? 6.730 6.022 9.222 1.00 86.38 139 THR A N 1
ATOM 1062 C CA . THR A 1 139 ? 6.437 5.425 7.907 1.00 86.38 139 THR A CA 1
ATOM 1063 C C . THR A 1 139 ? 7.582 4.645 7.264 1.00 86.38 139 THR A C 1
ATOM 1065 O O . THR A 1 139 ? 7.376 4.093 6.191 1.00 86.38 139 THR A O 1
ATOM 1068 N N . MET A 1 140 ? 8.746 4.493 7.901 1.00 88.56 140 MET A N 1
ATOM 1069 C CA . MET A 1 140 ? 9.840 3.692 7.333 1.00 88.56 140 MET A CA 1
ATOM 1070 C C . MET A 1 140 ? 9.409 2.254 7.026 1.00 88.56 140 MET A C 1
ATOM 1072 O O . MET A 1 140 ? 8.662 1.632 7.792 1.00 88.56 140 MET A O 1
ATOM 1076 N N . GLU A 1 141 ? 9.899 1.706 5.918 1.00 91.06 141 GLU A N 1
ATOM 1077 C CA . GLU A 1 141 ? 9.740 0.294 5.620 1.00 91.06 141 GLU A CA 1
ATOM 1078 C C . GLU A 1 141 ? 10.658 -0.569 6.488 1.00 91.06 141 GLU A C 1
ATOM 1080 O O . GLU A 1 141 ? 11.696 -0.148 6.999 1.00 91.06 141 GLU A O 1
ATOM 1085 N N . THR A 1 142 ? 10.280 -1.834 6.643 1.00 92.50 142 THR A N 1
ATOM 1086 C CA . THR A 1 142 ? 11.113 -2.830 7.317 1.00 92.50 142 THR A CA 1
ATOM 1087 C C . THR A 1 142 ? 11.375 -3.999 6.385 1.00 92.50 142 THR A C 1
ATOM 1089 O O . THR A 1 142 ? 10.545 -4.338 5.540 1.00 92.50 142 THR A O 1
ATOM 1092 N N . GLY A 1 143 ? 12.509 -4.680 6.568 1.00 92.69 143 GLY A N 1
ATOM 1093 C CA . GLY A 1 143 ? 12.815 -5.884 5.792 1.00 92.69 143 GLY A CA 1
ATOM 1094 C C . GLY A 1 143 ? 11.711 -6.942 5.896 1.00 92.69 143 GLY A C 1
ATOM 1095 O O . GLY A 1 143 ? 11.358 -7.565 4.901 1.00 92.69 143 GLY A O 1
ATOM 1096 N N . SER A 1 144 ? 11.097 -7.107 7.073 1.00 94.81 144 SER A N 1
ATOM 1097 C CA . SER A 1 144 ? 9.966 -8.024 7.255 1.00 94.81 144 SER A CA 1
ATOM 1098 C C . SER A 1 144 ? 8.715 -7.576 6.498 1.00 94.81 144 SER A C 1
ATOM 1100 O O . SER A 1 144 ? 8.052 -8.428 5.906 1.00 94.81 144 SER A O 1
ATOM 1102 N N . ALA A 1 145 ? 8.402 -6.276 6.477 1.00 95.00 145 ALA A N 1
ATOM 1103 C CA . ALA A 1 145 ? 7.290 -5.735 5.698 1.00 95.00 145 ALA A CA 1
ATOM 1104 C C . ALA A 1 145 ? 7.497 -5.952 4.193 1.00 95.00 145 ALA A C 1
ATOM 1106 O O . ALA A 1 145 ? 6.582 -6.430 3.528 1.00 95.00 145 ALA A O 1
ATOM 1107 N N . ILE A 1 146 ? 8.708 -5.708 3.677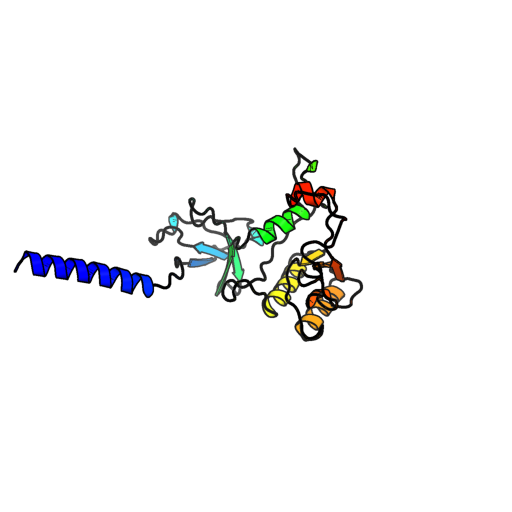 1.00 95.12 146 ILE A N 1
ATOM 1108 C CA . ILE A 1 146 ? 9.051 -5.959 2.268 1.00 95.12 146 ILE A CA 1
ATOM 1109 C C . ILE A 1 146 ? 8.836 -7.437 1.922 1.00 95.12 146 ILE A C 1
ATOM 1111 O O . ILE A 1 146 ? 8.103 -7.750 0.988 1.00 95.12 146 ILE A O 1
ATOM 1115 N N . ILE A 1 147 ? 9.412 -8.366 2.692 1.00 96.31 147 ILE A N 1
ATOM 1116 C CA . ILE A 1 147 ? 9.275 -9.801 2.393 1.00 96.31 147 ILE A CA 1
ATOM 1117 C C . ILE A 1 147 ? 7.814 -10.258 2.466 1.00 96.31 147 ILE A C 1
ATOM 1119 O O . ILE A 1 147 ? 7.349 -10.966 1.573 1.00 96.31 147 ILE A O 1
ATOM 1123 N N . ARG A 1 148 ? 7.061 -9.823 3.485 1.00 96.69 148 ARG A N 1
ATOM 1124 C CA . ARG A 1 148 ? 5.623 -10.121 3.591 1.00 96.69 148 ARG A CA 1
ATOM 1125 C C . ARG A 1 148 ? 4.835 -9.550 2.416 1.00 96.69 148 ARG A C 1
ATOM 1127 O O . ARG A 1 148 ? 3.932 -10.221 1.930 1.00 96.69 148 ARG A O 1
ATOM 1134 N N . ALA A 1 149 ? 5.193 -8.363 1.929 1.00 96.62 149 ALA A N 1
ATOM 1135 C CA . ALA A 1 149 ? 4.529 -7.752 0.788 1.00 96.62 149 ALA A CA 1
ATOM 1136 C C . ALA A 1 149 ? 4.743 -8.542 -0.504 1.00 96.62 149 ALA A C 1
ATOM 1138 O O . ALA A 1 149 ? 3.780 -8.797 -1.223 1.00 96.62 149 ALA A O 1
ATOM 1139 N N . PHE A 1 150 ? 5.967 -9.005 -0.768 1.00 96.94 150 PHE A N 1
ATOM 1140 C CA . PHE A 1 150 ? 6.234 -9.865 -1.922 1.00 96.94 150 PHE A CA 1
ATOM 1141 C C . PHE A 1 150 ? 5.476 -11.194 -1.831 1.00 96.94 150 PHE A C 1
ATOM 1143 O O . PHE A 1 150 ? 4.861 -11.611 -2.809 1.00 96.94 150 PHE A O 1
ATOM 1150 N N . ILE A 1 151 ? 5.454 -11.831 -0.655 1.00 96.88 151 ILE A N 1
ATOM 1151 C CA . ILE A 1 151 ? 4.667 -13.055 -0.435 1.00 96.88 151 ILE A CA 1
ATOM 1152 C C . ILE A 1 151 ? 3.181 -12.787 -0.701 1.00 96.88 151 ILE A C 1
ATOM 1154 O O . ILE A 1 151 ? 2.552 -13.517 -1.464 1.00 96.88 151 ILE A O 1
ATOM 1158 N N . LYS A 1 152 ? 2.629 -11.699 -0.152 1.00 96.19 152 LYS A N 1
ATOM 1159 C CA . LYS A 1 152 ? 1.220 -11.342 -0.338 1.00 96.19 152 LYS A CA 1
ATOM 1160 C C . LYS A 1 152 ? 0.884 -11.022 -1.795 1.00 96.19 152 LYS A C 1
ATOM 1162 O O . LYS A 1 152 ? -0.197 -11.386 -2.254 1.00 96.19 152 LYS A O 1
ATOM 1167 N N . ALA A 1 153 ? 1.790 -10.378 -2.531 1.00 97.31 153 ALA A N 1
ATOM 1168 C CA . ALA A 1 153 ? 1.627 -10.119 -3.960 1.00 97.31 153 ALA A CA 1
ATOM 1169 C C . ALA A 1 153 ? 1.545 -11.431 -4.759 1.00 97.31 153 ALA A C 1
ATOM 1171 O O . ALA A 1 153 ? 0.653 -11.590 -5.589 1.00 97.31 153 ALA A O 1
ATOM 1172 N N . ILE A 1 154 ? 2.402 -12.407 -4.440 1.00 96.81 154 ILE A N 1
ATOM 1173 C CA . ILE A 1 154 ? 2.381 -13.745 -5.052 1.00 96.81 154 ILE A CA 1
ATOM 1174 C C . ILE A 1 154 ? 1.077 -14.478 -4.724 1.00 96.81 154 ILE A C 1
ATOM 1176 O O . ILE A 1 154 ? 0.412 -14.989 -5.619 1.00 96.81 154 ILE A O 1
ATOM 1180 N N . GLU A 1 155 ? 0.671 -14.502 -3.453 1.00 95.50 155 GLU A N 1
ATOM 1181 C CA . GLU A 1 155 ? -0.587 -15.127 -3.012 1.00 95.50 155 GLU A CA 1
ATOM 1182 C C . GLU A 1 155 ? -1.830 -14.468 -3.624 1.00 95.50 155 GLU A C 1
ATOM 1184 O O . GLU A 1 155 ? -2.902 -15.077 -3.716 1.00 95.50 155 GLU A O 1
ATOM 1189 N N . SER A 1 156 ? -1.719 -13.196 -3.998 1.00 95.00 156 SER A N 1
ATOM 1190 C CA . SER A 1 156 ? -2.783 -12.444 -4.665 1.00 95.00 156 SER A CA 1
ATOM 1191 C C . SER A 1 156 ? -2.759 -12.613 -6.186 1.00 95.00 156 SER A C 1
ATOM 1193 O O . SER A 1 156 ? -3.697 -12.176 -6.841 1.00 95.00 156 SER A O 1
ATOM 1195 N N . GLY A 1 157 ? -1.742 -13.286 -6.737 1.00 95.88 157 GLY A N 1
ATOM 1196 C CA . GLY A 1 157 ? -1.602 -13.519 -8.172 1.00 95.88 157 GLY A CA 1
ATOM 1197 C C . GLY A 1 157 ? -1.204 -12.271 -8.957 1.00 95.88 157 GLY A C 1
ATOM 1198 O O . GLY A 1 157 ? -1.597 -12.140 -10.109 1.00 95.88 157 GLY A O 1
ATOM 1199 N N . CYS A 1 158 ? -0.476 -11.336 -8.341 1.00 97.38 158 CYS A N 1
ATOM 1200 C CA . CYS A 1 158 ? 0.002 -10.144 -9.036 1.00 97.38 158 CYS A CA 1
ATOM 1201 C C . CYS A 1 158 ? 1.061 -10.512 -10.085 1.00 97.38 158 CYS A C 1
ATOM 1203 O O . CYS A 1 158 ? 1.991 -11.249 -9.776 1.00 97.38 158 CYS A O 1
ATOM 1205 N N . ASP A 1 159 ? 0.975 -9.925 -11.279 1.00 96.25 159 ASP A N 1
ATOM 1206 C CA . ASP A 1 159 ? 2.002 -10.066 -12.325 1.00 96.25 159 ASP A CA 1
ATOM 1207 C C . ASP A 1 159 ? 3.120 -9.014 -12.197 1.00 96.25 159 ASP A C 1
ATOM 1209 O O . ASP A 1 159 ? 4.285 -9.257 -12.524 1.00 96.25 159 ASP A O 1
ATOM 1213 N N . VAL A 1 160 ? 2.757 -7.822 -11.711 1.00 97.25 160 VAL A N 1
ATOM 1214 C CA . VAL A 1 160 ? 3.636 -6.652 -11.601 1.00 97.25 160 VAL A CA 1
ATOM 1215 C C . VAL A 1 160 ? 3.565 -6.087 -10.187 1.00 97.25 160 VAL A C 1
ATOM 1217 O O . VAL A 1 160 ? 2.483 -5.920 -9.624 1.00 97.25 160 VAL A O 1
ATOM 1220 N N . ILE A 1 161 ? 4.722 -5.747 -9.626 1.00 97.50 161 ILE A N 1
ATOM 1221 C CA . ILE A 1 161 ? 4.846 -4.993 -8.379 1.00 97.50 161 ILE A CA 1
ATOM 1222 C C . ILE A 1 161 ? 5.416 -3.622 -8.723 1.00 97.50 161 ILE A C 1
ATOM 1224 O O . ILE A 1 161 ? 6.495 -3.535 -9.300 1.00 97.50 161 ILE A O 1
ATOM 1228 N N . ASN A 1 162 ? 4.716 -2.558 -8.331 1.00 97.44 162 ASN A N 1
ATOM 1229 C CA . ASN A 1 162 ? 5.257 -1.204 -8.348 1.00 97.44 162 ASN A CA 1
ATOM 1230 C C . ASN A 1 162 ? 5.638 -0.776 -6.928 1.00 97.44 162 ASN A C 1
ATOM 1232 O O . ASN A 1 162 ? 4.782 -0.728 -6.044 1.00 97.44 162 ASN A O 1
ATOM 1236 N N . MET A 1 163 ? 6.899 -0.400 -6.736 1.00 95.06 163 MET A N 1
ATOM 1237 C CA . MET A 1 163 ? 7.441 0.079 -5.472 1.00 95.06 163 MET A CA 1
ATOM 1238 C C . MET A 1 163 ? 7.989 1.495 -5.624 1.00 95.06 163 MET A C 1
ATOM 1240 O O . MET A 1 163 ? 9.157 1.726 -5.936 1.00 95.06 163 MET A O 1
ATOM 1244 N N . SER A 1 164 ? 7.123 2.465 -5.357 1.00 93.19 164 SER A N 1
ATOM 1245 C CA . SER A 1 164 ? 7.497 3.874 -5.203 1.00 93.19 164 SER A CA 1
ATOM 1246 C C . SER A 1 164 ? 7.894 4.151 -3.748 1.00 93.19 164 SER A C 1
ATOM 1248 O O . SER A 1 164 ? 7.325 5.019 -3.095 1.00 93.19 164 SER A O 1
ATOM 1250 N N . TYR A 1 165 ? 8.800 3.335 -3.212 1.00 88.31 165 TYR A N 1
ATOM 1251 C CA . TYR A 1 165 ? 9.244 3.375 -1.820 1.00 88.31 165 TYR A CA 1
ATOM 1252 C C . TYR A 1 165 ? 10.653 2.796 -1.711 1.00 88.31 165 TYR A C 1
ATOM 1254 O O . TYR A 1 165 ? 10.981 1.854 -2.436 1.00 88.31 165 TYR A O 1
ATOM 1262 N N . GLY A 1 166 ? 11.462 3.318 -0.796 1.00 86.50 166 GLY A N 1
ATOM 1263 C CA . GLY A 1 166 ? 12.756 2.732 -0.476 1.00 86.50 166 GLY A CA 1
ATOM 1264 C C . GLY A 1 166 ? 13.766 3.740 0.050 1.00 86.50 166 GLY A C 1
ATOM 1265 O O . GLY A 1 166 ? 13.750 4.911 -0.322 1.00 86.50 166 GLY A O 1
ATOM 1266 N N . GLU A 1 167 ? 14.676 3.235 0.871 1.00 86.00 167 GLU A N 1
ATOM 1267 C CA . GLU A 1 167 ? 15.760 4.000 1.483 1.00 86.00 167 GLU A CA 1
ATOM 1268 C C . GLU A 1 167 ? 17.116 3.794 0.771 1.00 86.00 167 GLU A C 1
ATOM 1270 O O . GLU A 1 167 ? 17.321 2.800 0.056 1.00 86.00 167 GLU A O 1
ATOM 1275 N N . PRO A 1 168 ? 18.086 4.711 0.950 1.00 84.81 168 PRO A N 1
ATOM 1276 C CA . PRO A 1 168 ? 19.458 4.494 0.508 1.00 84.81 168 PRO A CA 1
ATOM 1277 C C . PRO A 1 168 ? 20.122 3.361 1.304 1.00 84.81 168 PRO A C 1
ATOM 1279 O O . PRO A 1 168 ? 19.901 3.180 2.502 1.00 84.81 168 PRO A O 1
ATOM 1282 N N . GLY A 1 169 ? 20.984 2.598 0.633 1.00 82.81 169 GLY A N 1
ATOM 1283 C CA . GLY A 1 169 ? 21.735 1.493 1.226 1.00 82.81 169 GLY A CA 1
ATOM 1284 C C . GLY A 1 169 ? 23.237 1.736 1.154 1.00 82.81 169 GLY A C 1
ATOM 1285 O O . GLY A 1 169 ? 23.726 2.356 0.216 1.00 82.81 169 GLY A O 1
ATOM 1286 N N . HIS A 1 170 ? 23.987 1.207 2.123 1.00 83.56 170 HIS A N 1
ATOM 1287 C CA . HIS A 1 170 ? 25.454 1.188 2.034 1.00 83.56 170 HIS A CA 1
ATOM 1288 C C . HIS A 1 170 ? 25.941 0.203 0.960 1.00 83.56 170 HIS A C 1
ATOM 1290 O O . HIS A 1 170 ? 26.947 0.450 0.301 1.00 83.56 170 HIS A O 1
ATOM 1296 N N . PHE A 1 171 ? 25.218 -0.909 0.795 1.00 83.00 171 PHE A N 1
ATOM 1297 C CA . PHE A 1 171 ? 25.501 -1.976 -0.161 1.00 83.00 171 PHE A CA 1
ATOM 1298 C C . PHE A 1 171 ? 24.186 -2.468 -0.776 1.00 83.00 171 PHE A C 1
ATOM 1300 O O . PHE A 1 171 ? 23.149 -2.447 -0.111 1.00 83.00 171 PHE A O 1
ATOM 1307 N N . ALA A 1 172 ? 24.239 -2.941 -2.021 1.00 81.62 172 ALA A N 1
ATOM 1308 C CA . ALA A 1 172 ? 23.101 -3.534 -2.731 1.00 81.62 172 ALA A CA 1
ATOM 1309 C C . ALA A 1 172 ? 23.041 -5.064 -2.536 1.00 81.62 172 ALA A C 1
ATOM 1311 O O . ALA A 1 172 ? 22.789 -5.814 -3.476 1.00 81.62 172 ALA A O 1
ATOM 1312 N N . GLU A 1 173 ? 23.338 -5.530 -1.322 1.00 84.44 173 GLU A N 1
ATOM 1313 C CA . GLU A 1 173 ? 23.448 -6.948 -0.974 1.00 84.44 173 GLU A CA 1
ATOM 1314 C C . GLU A 1 173 ? 22.866 -7.205 0.420 1.00 84.44 173 GLU A C 1
ATOM 1316 O O . GLU A 1 173 ? 22.853 -6.327 1.287 1.00 84.44 173 GLU A O 1
ATOM 1321 N N . GLY A 1 174 ? 22.404 -8.434 0.657 1.00 89.38 174 GLY A N 1
ATOM 1322 C CA . GLY A 1 174 ? 21.955 -8.888 1.969 1.00 89.38 174 GLY A CA 1
ATOM 1323 C C . GLY A 1 174 ? 20.678 -9.717 1.916 1.00 89.38 174 GLY A C 1
ATOM 1324 O O . GLY A 1 174 ? 20.045 -9.881 0.879 1.00 89.38 174 GLY A O 1
ATOM 1325 N N . ARG A 1 175 ? 20.244 -10.205 3.082 1.00 92.25 175 ARG A N 1
ATOM 1326 C CA . ARG A 1 175 ? 19.174 -11.210 3.161 1.00 92.25 175 ARG A CA 1
ATOM 1327 C C . ARG A 1 175 ? 17.855 -10.784 2.507 1.00 92.25 175 ARG A C 1
ATOM 1329 O O . ARG A 1 175 ? 17.169 -11.626 1.936 1.00 92.25 175 ARG A O 1
ATOM 1336 N N . VAL A 1 176 ? 17.483 -9.507 2.620 1.00 92.12 176 VAL A N 1
ATOM 1337 C CA . VAL A 1 176 ? 16.261 -8.980 1.986 1.00 92.12 176 VAL A CA 1
ATOM 1338 C C . VAL A 1 176 ? 16.397 -9.009 0.465 1.00 92.12 176 VAL A C 1
ATOM 1340 O O . VAL A 1 176 ? 15.473 -9.449 -0.207 1.00 92.12 176 VAL A O 1
ATOM 1343 N N . PHE A 1 177 ? 17.560 -8.621 -0.059 1.00 91.81 177 PHE A N 1
ATOM 1344 C CA . PHE A 1 177 ? 17.866 -8.643 -1.487 1.00 91.81 177 PHE A CA 1
ATOM 1345 C C . PHE A 1 177 ? 17.788 -10.057 -2.053 1.00 91.81 177 PHE A C 1
ATOM 1347 O O . PHE A 1 177 ? 17.072 -10.271 -3.026 1.00 91.81 177 PHE A O 1
ATOM 1354 N N . ASP A 1 178 ? 18.445 -11.021 -1.403 1.00 92.88 178 ASP A N 1
ATOM 1355 C CA . ASP A 1 178 ? 18.453 -12.422 -1.840 1.00 92.88 178 ASP A CA 1
ATOM 1356 C C . ASP A 1 178 ? 17.030 -12.985 -1.907 1.00 92.88 178 ASP A C 1
ATOM 1358 O O . ASP A 1 178 ? 16.630 -13.597 -2.891 1.00 92.88 178 ASP A O 1
ATOM 1362 N N . LEU A 1 179 ? 16.229 -12.727 -0.869 1.00 94.50 179 LEU A N 1
ATOM 1363 C CA . LEU A 1 179 ? 14.850 -13.198 -0.805 1.00 94.50 179 LEU A CA 1
ATOM 1364 C C . LEU A 1 179 ? 13.958 -12.537 -1.856 1.00 94.50 179 LEU A C 1
ATOM 1366 O O . LEU A 1 179 ? 13.171 -13.227 -2.497 1.00 94.50 179 LEU A O 1
ATOM 1370 N N . VAL A 1 180 ? 14.062 -11.219 -2.040 1.00 93.62 180 VAL A N 1
ATOM 1371 C CA . VAL A 1 180 ? 13.308 -10.503 -3.078 1.00 93.62 180 VAL A CA 1
ATOM 1372 C C . VAL A 1 180 ? 13.694 -11.028 -4.460 1.00 93.62 180 VAL A C 1
ATOM 1374 O O . VAL A 1 180 ? 12.816 -11.327 -5.267 1.00 93.62 180 VAL A O 1
ATOM 1377 N N . HIS A 1 181 ? 14.990 -11.215 -4.711 1.00 92.69 181 HIS A N 1
ATOM 1378 C CA . HIS A 1 181 ? 15.502 -11.765 -5.960 1.00 92.69 181 HIS A CA 1
ATOM 1379 C C . HIS A 1 181 ? 14.971 -13.182 -6.221 1.00 92.69 181 HIS A C 1
ATOM 1381 O O . HIS A 1 181 ? 14.470 -13.461 -7.312 1.00 92.69 181 HIS A O 1
ATOM 1387 N N . ASP A 1 182 ? 15.008 -14.060 -5.216 1.00 93.62 182 ASP A N 1
ATOM 1388 C CA . ASP A 1 182 ? 14.477 -15.422 -5.302 1.00 93.62 182 ASP A CA 1
ATOM 1389 C C . ASP A 1 182 ? 12.969 -15.430 -5.585 1.00 93.62 182 ASP A C 1
ATOM 1391 O O . ASP A 1 182 ? 12.502 -16.178 -6.448 1.00 93.62 182 ASP A O 1
ATOM 1395 N N . LEU A 1 183 ? 12.200 -14.587 -4.888 1.00 94.38 183 LEU A N 1
ATOM 1396 C CA . LEU A 1 183 ? 10.748 -14.486 -5.050 1.00 94.38 183 LEU A CA 1
ATOM 1397 C C . LEU A 1 183 ? 10.376 -13.990 -6.452 1.00 94.38 183 LEU A C 1
ATOM 1399 O O . LEU A 1 183 ? 9.556 -14.618 -7.122 1.00 94.38 183 LEU A O 1
ATOM 1403 N N . ILE A 1 184 ? 11.027 -12.924 -6.925 1.00 93.75 184 ILE A N 1
ATOM 1404 C CA . ILE A 1 184 ? 10.853 -12.394 -8.283 1.00 93.75 184 ILE A CA 1
ATOM 1405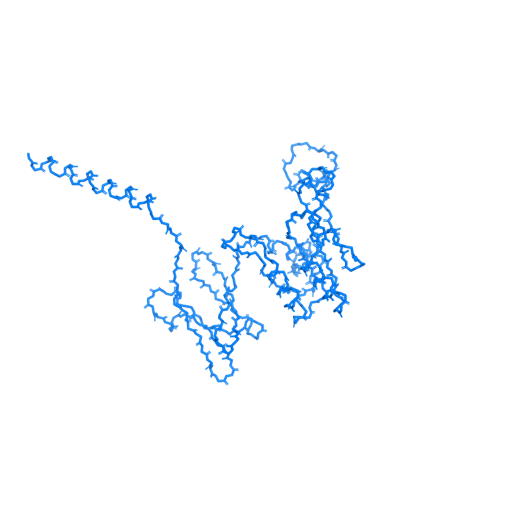 C C . ILE A 1 184 ? 11.163 -13.478 -9.314 1.00 93.75 184 ILE A C 1
ATOM 1407 O O . ILE A 1 184 ? 10.376 -13.731 -10.231 1.00 93.75 184 ILE A O 1
ATOM 1411 N N . ASN A 1 185 ? 12.296 -14.164 -9.158 1.00 92.38 185 ASN A N 1
ATOM 1412 C CA . ASN A 1 185 ? 12.742 -15.118 -10.157 1.00 92.38 185 ASN A CA 1
ATOM 1413 C C . ASN A 1 185 ? 11.879 -16.364 -10.231 1.00 92.38 185 ASN A C 1
ATOM 1415 O O . ASN A 1 185 ? 11.519 -16.777 -11.336 1.00 92.38 185 ASN A O 1
ATOM 1419 N N . LYS A 1 186 ? 11.544 -16.930 -9.073 1.00 94.75 186 LYS A N 1
ATOM 1420 C CA . LYS A 1 186 ? 10.765 -18.159 -8.955 1.00 94.75 186 LYS A CA 1
ATOM 1421 C C . LYS A 1 186 ? 9.325 -17.983 -9.424 1.00 94.75 186 LYS A C 1
ATOM 1423 O O . LYS A 1 186 ? 8.762 -18.923 -9.977 1.00 94.75 186 LYS A O 1
ATOM 1428 N N . HIS A 1 187 ? 8.743 -16.806 -9.202 1.00 94.62 187 HIS A N 1
ATOM 1429 C CA . HIS A 1 187 ? 7.339 -16.537 -9.511 1.00 94.62 187 HIS A CA 1
ATOM 1430 C C . HIS A 1 187 ? 7.132 -15.704 -10.781 1.00 94.62 187 HIS A C 1
ATOM 1432 O O . HIS A 1 187 ? 5.995 -15.531 -11.200 1.00 94.62 187 HIS A O 1
ATOM 1438 N N . GLY A 1 188 ? 8.208 -15.244 -11.427 1.00 92.81 188 GLY A N 1
ATOM 1439 C CA . GLY A 1 188 ? 8.124 -14.527 -12.702 1.00 92.81 188 GLY A CA 1
ATOM 1440 C C . GLY A 1 188 ? 7.524 -13.126 -12.587 1.00 92.81 188 GLY A C 1
ATOM 1441 O O . GLY A 1 188 ? 6.954 -12.640 -13.556 1.00 92.81 188 GLY A O 1
ATOM 1442 N N . LEU A 1 189 ? 7.650 -12.490 -11.420 1.00 94.44 189 LEU A N 1
ATOM 1443 C CA . LEU A 1 189 ? 7.133 -11.144 -11.176 1.00 94.44 189 LEU A CA 1
ATOM 1444 C C . LEU A 1 189 ? 7.956 -10.101 -11.931 1.00 94.44 189 LEU A C 1
ATOM 1446 O O . LEU A 1 189 ? 9.181 -10.198 -11.972 1.00 94.44 189 LEU A O 1
ATOM 1450 N N . ILE A 1 190 ? 7.305 -9.062 -12.447 1.00 96.25 190 ILE A N 1
ATOM 1451 C CA . ILE A 1 190 ? 7.996 -7.850 -12.902 1.00 96.25 190 ILE A CA 1
ATOM 1452 C C . ILE A 1 190 ? 8.017 -6.855 -11.743 1.00 96.25 190 ILE A C 1
ATOM 1454 O O . ILE A 1 190 ? 6.967 -6.476 -11.224 1.00 96.25 190 ILE A O 1
ATOM 1458 N N . TYR A 1 191 ? 9.206 -6.419 -11.334 1.00 96.06 191 TYR A N 1
ATOM 1459 C CA . TYR A 1 191 ? 9.384 -5.471 -10.237 1.00 96.06 191 TYR A CA 1
ATOM 1460 C C . TYR A 1 191 ? 9.794 -4.100 -10.773 1.00 96.06 191 TYR A C 1
ATOM 1462 O O . TYR A 1 191 ? 10.919 -3.908 -11.228 1.00 96.06 191 TYR A O 1
ATOM 1470 N N . VAL A 1 192 ? 8.876 -3.139 -10.720 1.00 96.88 192 VAL A N 1
ATOM 1471 C CA . VAL A 1 192 ? 9.115 -1.741 -11.086 1.00 96.88 192 VAL A CA 1
ATOM 1472 C C . VAL A 1 192 ? 9.398 -0.955 -9.814 1.00 96.88 192 VAL A C 1
ATOM 1474 O O . VAL A 1 192 ? 8.585 -0.949 -8.892 1.00 96.88 192 VAL A O 1
ATOM 1477 N N . VAL A 1 193 ? 10.544 -0.289 -9.748 1.00 95.12 193 VAL A N 1
ATOM 1478 C CA . VAL A 1 193 ? 11.012 0.408 -8.546 1.00 95.12 193 VAL A CA 1
ATOM 1479 C C . VAL A 1 193 ? 11.511 1.801 -8.902 1.00 95.12 193 VAL A C 1
ATOM 1481 O O . VAL A 1 193 ? 12.145 2.003 -9.937 1.00 95.12 193 VAL A O 1
ATOM 1484 N N . ALA A 1 194 ? 11.210 2.789 -8.062 1.00 93.88 194 ALA A N 1
ATOM 1485 C CA . ALA A 1 194 ? 11.732 4.138 -8.258 1.00 93.88 194 ALA A CA 1
ATOM 1486 C C . ALA A 1 194 ? 13.255 4.163 -8.034 1.00 93.88 194 ALA A C 1
ATOM 1488 O O . ALA A 1 194 ? 13.753 3.595 -7.063 1.00 93.88 194 ALA A O 1
ATOM 1489 N N . ALA A 1 195 ? 13.994 4.855 -8.904 1.00 91.94 195 ALA A N 1
ATOM 1490 C CA . ALA A 1 195 ? 15.446 5.001 -8.780 1.00 91.94 195 ALA A CA 1
ATOM 1491 C C . ALA A 1 195 ? 15.846 5.681 -7.459 1.00 91.94 195 ALA A C 1
ATOM 1493 O O . ALA A 1 195 ? 16.821 5.276 -6.825 1.00 91.94 195 ALA A O 1
ATOM 1494 N N . GLY A 1 196 ? 15.054 6.671 -7.039 1.00 90.12 196 GLY A N 1
ATOM 1495 C CA . GLY A 1 196 ? 15.265 7.483 -5.846 1.00 90.12 196 GLY A CA 1
ATOM 1496 C C . GLY A 1 196 ? 15.167 8.979 -6.153 1.00 90.12 196 GLY A C 1
ATOM 1497 O O . GLY A 1 196 ? 15.162 9.404 -7.309 1.00 90.12 196 GLY A O 1
ATOM 1498 N N . ASN A 1 197 ? 15.067 9.777 -5.096 1.00 90.31 197 ASN A N 1
ATOM 1499 C CA . ASN A 1 197 ? 14.955 11.239 -5.121 1.00 90.31 197 ASN A CA 1
ATOM 1500 C C . ASN A 1 197 ? 16.091 11.914 -4.325 1.00 90.31 197 ASN A C 1
ATOM 1502 O O . ASN A 1 197 ? 15.894 12.978 -3.744 1.00 90.31 197 ASN A O 1
ATOM 1506 N N . SER A 1 198 ? 17.254 11.259 -4.245 1.00 89.00 198 SER A N 1
ATOM 1507 C CA . SER A 1 198 ? 18.405 11.692 -3.435 1.00 89.00 198 SER A CA 1
ATOM 1508 C C . SER A 1 198 ? 19.563 12.254 -4.268 1.00 89.00 198 SER A C 1
ATOM 1510 O O . SER A 1 198 ? 20.669 12.422 -3.753 1.00 89.00 198 SER A O 1
ATOM 1512 N N . GLY A 1 199 ? 19.339 12.535 -5.552 1.00 88.31 199 GLY A N 1
ATOM 1513 C CA . GLY A 1 199 ? 20.319 13.178 -6.421 1.00 88.31 199 GLY A CA 1
ATOM 1514 C C . GLY A 1 199 ? 20.622 14.629 -6.002 1.00 88.31 199 GLY A C 1
ATOM 1515 O O . GLY A 1 199 ? 20.178 15.102 -4.954 1.00 88.31 199 GLY A O 1
ATOM 1516 N N . PRO A 1 200 ? 21.385 15.395 -6.808 1.00 89.44 200 PRO A N 1
ATOM 1517 C CA . PRO A 1 200 ? 21.862 15.088 -8.164 1.00 89.44 200 PRO A CA 1
ATOM 1518 C C . PRO A 1 200 ? 23.229 14.404 -8.216 1.00 89.44 200 PRO A C 1
ATOM 1520 O O . PRO A 1 200 ? 23.783 14.218 -9.300 1.00 89.44 200 PRO A O 1
ATOM 1523 N N . ALA A 1 201 ? 23.832 14.117 -7.062 1.00 87.56 201 ALA A N 1
ATOM 1524 C CA . ALA A 1 201 ? 25.127 13.458 -7.028 1.00 87.56 201 ALA A CA 1
ATOM 1525 C C . ALA A 1 201 ? 25.028 12.046 -7.623 1.00 87.56 201 ALA A C 1
ATOM 1527 O O . ALA A 1 201 ? 24.015 11.362 -7.474 1.00 87.56 201 ALA A O 1
ATOM 1528 N N . LEU A 1 202 ? 26.105 11.604 -8.274 1.00 85.31 202 LEU A N 1
ATOM 1529 C CA . LEU A 1 202 ? 26.223 10.218 -8.717 1.00 85.31 202 LEU A CA 1
ATOM 1530 C C . LEU A 1 202 ? 26.221 9.277 -7.505 1.00 85.31 202 LEU A C 1
ATOM 1532 O O . LEU A 1 202 ? 26.633 9.666 -6.411 1.00 85.31 202 LEU A O 1
ATOM 1536 N N . THR A 1 203 ? 25.813 8.027 -7.731 1.00 87.06 203 THR A N 1
ATOM 1537 C CA . THR A 1 203 ? 25.789 6.978 -6.695 1.00 87.06 203 THR A CA 1
ATOM 1538 C C . THR A 1 203 ? 24.763 7.260 -5.588 1.00 87.06 203 THR A C 1
ATOM 1540 O O . THR A 1 203 ? 25.008 6.993 -4.417 1.00 87.06 203 THR A O 1
ATOM 1543 N N . THR A 1 204 ? 23.599 7.802 -5.956 1.00 88.88 204 THR A N 1
ATOM 1544 C CA . THR A 1 204 ? 22.491 8.103 -5.028 1.00 88.88 204 THR A CA 1
ATOM 1545 C C . THR A 1 204 ? 21.279 7.186 -5.222 1.00 88.88 204 THR A C 1
ATOM 1547 O O . THR A 1 204 ? 20.214 7.449 -4.661 1.00 88.88 204 THR A O 1
ATOM 1550 N N . LEU A 1 205 ? 21.421 6.111 -6.012 1.00 89.12 205 LEU A N 1
ATOM 1551 C CA . LEU A 1 205 ? 20.378 5.102 -6.228 1.00 89.12 205 LEU A CA 1
ATOM 1552 C C . LEU A 1 205 ? 19.909 4.494 -4.899 1.00 89.12 205 LEU A C 1
ATOM 1554 O O . LEU A 1 205 ? 20.718 4.164 -4.029 1.00 89.12 205 LEU A O 1
ATOM 1558 N N . GLY A 1 206 ? 18.594 4.323 -4.767 1.00 87.44 206 GLY A N 1
ATOM 1559 C CA . GLY A 1 206 ? 17.982 3.611 -3.650 1.00 87.44 206 GLY A CA 1
ATOM 1560 C C . GLY A 1 206 ? 18.451 2.157 -3.565 1.00 87.44 206 GLY A C 1
ATOM 1561 O O . GLY A 1 206 ? 18.818 1.534 -4.562 1.00 87.44 206 GLY A O 1
ATOM 1562 N N . ALA A 1 207 ? 18.414 1.586 -2.362 1.00 87.81 207 ALA A N 1
ATOM 1563 C CA . ALA A 1 207 ? 18.973 0.265 -2.099 1.00 87.81 207 ALA A CA 1
ATOM 1564 C C . ALA A 1 207 ? 18.345 -0.815 -2.999 1.00 87.81 207 ALA A C 1
ATOM 1566 O O . ALA A 1 207 ? 19.040 -1.479 -3.766 1.00 87.81 207 ALA A O 1
ATOM 1567 N N . LEU A 1 208 ? 17.014 -0.944 -2.968 1.00 85.94 208 LEU A N 1
ATOM 1568 C CA . LEU A 1 208 ? 16.282 -1.948 -3.750 1.00 85.94 208 LEU A CA 1
ATOM 1569 C C . LEU A 1 208 ? 16.251 -1.649 -5.255 1.00 85.94 208 LEU A C 1
ATOM 1571 O O . LEU A 1 208 ? 16.000 -2.557 -6.045 1.00 85.94 208 LEU A O 1
ATOM 1575 N N . SER A 1 209 ? 16.508 -0.402 -5.662 1.00 88.06 209 SER A N 1
ATOM 1576 C CA . SER A 1 209 ? 16.565 -0.021 -7.077 1.00 88.06 209 SER A CA 1
ATOM 1577 C C . SER A 1 209 ? 17.905 -0.378 -7.727 1.00 88.06 209 SER A C 1
ATOM 1579 O O . SER A 1 209 ? 17.970 -0.551 -8.943 1.00 88.06 209 SER A O 1
ATOM 1581 N N . ALA A 1 210 ? 18.956 -0.565 -6.921 1.00 86.38 210 ALA A N 1
ATOM 1582 C CA . ALA A 1 210 ? 20.281 -0.995 -7.363 1.00 86.38 210 ALA A CA 1
ATOM 1583 C C . ALA A 1 210 ? 20.405 -2.518 -7.594 1.00 86.38 210 ALA A C 1
ATOM 1585 O O . ALA A 1 210 ? 21.466 -2.996 -8.001 1.00 86.38 210 ALA A O 1
ATOM 1586 N N . MET A 1 211 ? 19.345 -3.292 -7.340 1.00 84.94 211 MET A N 1
ATOM 1587 C CA . MET A 1 211 ? 19.332 -4.741 -7.548 1.00 84.94 211 MET A CA 1
ATOM 1588 C C . MET A 1 211 ? 19.510 -5.118 -9.020 1.00 84.94 211 MET A C 1
ATOM 1590 O O . MET A 1 211 ? 18.775 -4.656 -9.889 1.00 84.94 211 MET A O 1
ATOM 1594 N N . GLN A 1 212 ? 20.441 -6.033 -9.298 1.00 81.19 212 GLN A N 1
ATOM 1595 C CA . GLN A 1 212 ? 20.694 -6.520 -10.653 1.00 81.19 212 GLN A CA 1
ATOM 1596 C C . GLN A 1 212 ? 19.803 -7.725 -10.983 1.00 81.19 212 GLN A C 1
ATOM 1598 O O . GLN A 1 212 ? 19.977 -8.816 -10.441 1.00 81.19 212 GLN A O 1
ATOM 1603 N N . SER A 1 213 ? 18.843 -7.537 -11.888 1.00 85.19 213 SER A N 1
ATOM 1604 C CA . SER A 1 213 ? 18.030 -8.608 -12.476 1.00 85.19 213 SER A CA 1
ATOM 1605 C C . SER A 1 213 ? 17.358 -8.110 -13.757 1.00 85.19 213 SER A C 1
ATOM 1607 O O . SER A 1 213 ? 17.033 -6.935 -13.879 1.00 85.19 213 SER A O 1
ATOM 1609 N N . ASP A 1 214 ? 17.121 -9.019 -14.699 1.00 87.44 214 ASP A N 1
ATOM 1610 C CA . ASP A 1 214 ? 16.354 -8.794 -15.930 1.00 87.44 214 ASP A CA 1
ATOM 1611 C C . ASP A 1 214 ? 14.854 -8.534 -15.692 1.00 87.44 214 ASP A C 1
ATOM 1613 O O . ASP A 1 214 ? 14.161 -8.049 -16.584 1.00 87.44 214 ASP A O 1
ATOM 1617 N N . LYS A 1 215 ? 14.354 -8.833 -14.489 1.00 90.19 215 LYS A N 1
ATOM 1618 C CA . LYS A 1 215 ? 12.956 -8.638 -14.074 1.00 90.19 215 LYS A CA 1
ATOM 1619 C C . LYS A 1 215 ? 12.740 -7.381 -13.233 1.00 90.19 215 LYS A C 1
ATOM 1621 O O . LYS A 1 215 ? 11.616 -7.126 -12.799 1.00 90.19 215 LYS A O 1
ATOM 1626 N N . ILE A 1 216 ? 13.802 -6.614 -12.983 1.00 92.12 216 ILE A N 1
ATOM 1627 C CA . ILE A 1 216 ? 13.757 -5.383 -12.196 1.00 92.12 216 ILE A CA 1
ATOM 1628 C C . ILE A 1 216 ? 13.918 -4.188 -13.128 1.00 92.12 216 ILE A C 1
ATOM 1630 O O . ILE A 1 216 ? 14.875 -4.102 -13.895 1.00 92.12 216 ILE A O 1
ATOM 1634 N N . ILE A 1 217 ? 12.979 -3.251 -13.043 1.00 94.88 217 ILE A N 1
ATOM 1635 C CA . ILE A 1 217 ? 12.966 -2.020 -13.826 1.00 94.88 217 ILE A CA 1
ATOM 1636 C C . ILE A 1 217 ? 13.088 -0.852 -12.852 1.00 94.88 217 ILE A C 1
ATOM 1638 O O . ILE A 1 217 ? 12.121 -0.482 -12.188 1.00 94.88 217 ILE A O 1
ATOM 1642 N N . SER A 1 218 ? 14.287 -0.277 -12.772 1.00 93.50 218 SER A N 1
ATOM 1643 C CA . SER A 1 218 ? 14.540 0.949 -12.013 1.00 93.50 218 SER A CA 1
ATOM 1644 C C . SER A 1 218 ? 14.188 2.172 -12.862 1.00 93.50 218 SER A C 1
ATOM 1646 O O . SER A 1 218 ? 14.671 2.308 -13.988 1.00 93.50 218 SER A O 1
ATOM 1648 N N . VAL A 1 219 ? 13.317 3.043 -12.348 1.00 94.50 219 VAL A N 1
ATOM 1649 C CA . VAL A 1 219 ? 12.727 4.157 -13.105 1.00 94.50 219 VAL A CA 1
ATOM 1650 C C . VAL A 1 219 ? 13.129 5.498 -12.501 1.00 94.50 219 VAL A C 1
ATOM 1652 O O . VAL A 1 219 ? 12.803 5.801 -11.352 1.00 94.50 219 VAL A O 1
ATOM 1655 N N . GLY A 1 220 ? 13.815 6.318 -13.297 1.00 92.50 220 GLY A N 1
ATOM 1656 C CA . GLY A 1 220 ? 14.093 7.718 -12.979 1.00 92.50 220 GLY A CA 1
ATOM 1657 C C . GLY A 1 220 ? 12.983 8.667 -13.445 1.00 92.50 220 GLY A C 1
ATOM 1658 O O . GLY A 1 220 ? 12.209 8.327 -14.340 1.00 92.50 220 GLY A O 1
ATOM 1659 N N . ALA A 1 221 ? 12.918 9.872 -12.869 1.00 91.50 221 ALA A N 1
ATOM 1660 C CA . ALA A 1 221 ? 11.921 10.882 -13.219 1.00 91.50 221 ALA A CA 1
ATOM 1661 C C . ALA A 1 221 ? 12.532 12.060 -13.995 1.00 91.50 221 ALA A C 1
ATOM 1663 O O . ALA A 1 221 ? 13.577 12.607 -13.644 1.00 91.50 221 ALA A O 1
ATOM 1664 N N . TYR A 1 222 ? 11.836 12.499 -15.041 1.00 90.06 222 TYR A N 1
ATOM 1665 C CA . TYR A 1 222 ? 12.221 13.632 -15.878 1.00 90.06 222 TYR A CA 1
ATOM 1666 C C . TYR A 1 222 ? 11.033 14.571 -16.061 1.00 90.06 222 TYR A C 1
ATOM 1668 O O . TYR A 1 222 ? 9.924 14.116 -16.335 1.00 90.06 222 TYR A O 1
ATOM 1676 N N . VAL A 1 223 ? 11.272 15.876 -15.946 1.00 87.81 223 VAL A N 1
ATOM 1677 C CA . VAL A 1 223 ? 10.257 16.906 -16.184 1.00 87.81 223 VAL A CA 1
ATOM 1678 C C . VAL A 1 223 ? 10.566 17.650 -17.469 1.00 87.81 223 VAL A C 1
ATOM 1680 O O . VAL A 1 223 ? 11.664 18.177 -17.656 1.00 87.81 223 VAL A O 1
ATOM 1683 N N . THR A 1 224 ? 9.569 17.733 -18.347 1.00 89.00 224 THR A N 1
ATOM 1684 C CA . THR A 1 224 ? 9.646 18.553 -19.559 1.00 89.00 224 THR A CA 1
ATOM 1685 C C . THR A 1 224 ? 9.461 20.043 -19.226 1.00 89.00 224 THR A C 1
ATOM 1687 O O . THR A 1 224 ? 8.798 20.375 -18.242 1.00 89.00 224 THR A O 1
ATOM 1690 N N . PRO A 1 225 ? 9.960 20.976 -20.057 1.00 86.50 225 PRO A N 1
ATOM 1691 C CA . PRO A 1 225 ? 9.735 22.410 -19.847 1.00 86.50 225 PRO A CA 1
ATOM 1692 C C . PRO A 1 225 ? 8.253 22.809 -19.731 1.00 86.50 225 PRO A C 1
ATOM 1694 O O . PRO A 1 225 ? 7.921 23.753 -19.017 1.00 86.50 225 PRO A O 1
ATOM 1697 N N . ASP A 1 226 ? 7.356 22.103 -20.426 1.00 87.69 226 ASP A N 1
ATOM 1698 C CA . ASP A 1 226 ? 5.914 22.362 -20.358 1.00 87.69 226 ASP A CA 1
ATOM 1699 C C . ASP A 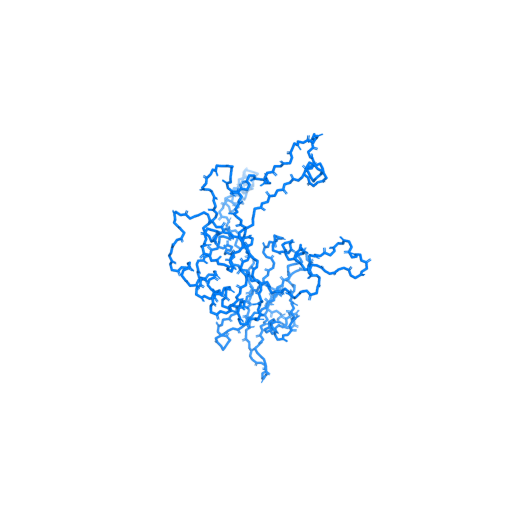1 226 ? 5.322 21.912 -19.016 1.00 87.69 226 ASP A C 1
ATOM 1701 O O . ASP A 1 226 ? 4.583 22.671 -18.386 1.00 87.69 226 ASP A O 1
ATOM 1705 N N . MET A 1 227 ? 5.722 20.732 -18.529 1.00 86.62 227 MET A N 1
ATOM 1706 C CA . MET A 1 227 ? 5.324 20.226 -17.210 1.00 86.62 227 MET A CA 1
ATOM 1707 C C . MET A 1 227 ? 5.839 21.118 -16.074 1.00 86.62 227 MET A C 1
ATOM 1709 O O . MET A 1 227 ? 5.144 21.303 -15.083 1.00 86.62 227 MET A O 1
ATOM 1713 N N . MET A 1 228 ? 7.021 21.730 -16.211 1.00 82.88 228 MET A N 1
ATOM 1714 C CA . MET A 1 228 ? 7.541 22.670 -15.206 1.00 82.88 228 MET A CA 1
ATOM 1715 C C . MET A 1 228 ? 6.596 23.850 -14.961 1.00 82.88 228 MET A C 1
ATOM 1717 O O . MET A 1 228 ? 6.395 24.250 -13.815 1.00 82.88 228 MET A O 1
ATOM 1721 N N . MET A 1 229 ? 6.000 24.402 -16.020 1.00 81.00 229 MET A N 1
ATOM 1722 C CA . MET A 1 229 ? 5.049 25.502 -15.864 1.00 81.00 229 MET A CA 1
ATOM 1723 C C . MET A 1 229 ? 3.681 25.017 -15.390 1.00 81.00 229 MET A C 1
ATOM 1725 O O . MET A 1 229 ? 3.107 25.627 -14.494 1.00 81.00 229 MET A O 1
ATOM 1729 N N . ALA A 1 230 ? 3.164 23.940 -15.990 1.00 83.12 230 ALA A N 1
ATOM 1730 C CA . ALA A 1 230 ? 1.811 23.460 -15.719 1.00 83.12 230 ALA A CA 1
ATOM 1731 C C . ALA A 1 230 ? 1.681 22.787 -14.342 1.00 83.12 230 ALA A C 1
ATOM 1733 O O . ALA A 1 230 ? 0.779 23.121 -13.581 1.00 83.12 230 ALA A O 1
ATOM 1734 N N . GLU A 1 231 ? 2.607 21.889 -14.005 1.00 82.00 231 GLU A N 1
ATOM 1735 C CA . GLU A 1 231 ? 2.525 21.023 -12.821 1.00 82.00 231 GLU A CA 1
ATOM 1736 C C . GLU A 1 231 ? 3.304 21.586 -11.624 1.00 82.00 231 GLU A C 1
ATOM 1738 O O . GLU A 1 231 ? 2.941 21.355 -10.472 1.00 82.00 231 GLU A O 1
ATOM 1743 N N . TYR A 1 232 ? 4.369 22.357 -11.879 1.00 79.25 232 TYR A N 1
ATOM 1744 C CA . TYR A 1 232 ? 5.264 22.876 -10.832 1.00 79.25 232 TYR A CA 1
ATOM 1745 C C . TYR A 1 232 ? 5.238 24.394 -10.677 1.00 79.25 232 TYR A C 1
ATOM 1747 O O . TYR A 1 232 ? 5.998 24.939 -9.877 1.00 79.25 232 TYR A O 1
ATOM 1755 N N . SER A 1 233 ? 4.347 25.081 -11.400 1.00 82.19 233 SER A N 1
ATOM 1756 C CA . SER A 1 233 ? 4.139 26.533 -11.295 1.00 82.19 233 SER A CA 1
ATOM 1757 C C . SER A 1 233 ? 5.428 27.357 -11.444 1.00 82.19 233 SER A C 1
ATOM 1759 O O . SER A 1 233 ? 5.581 28.416 -10.831 1.00 82.19 233 SER A O 1
ATOM 1761 N N . MET A 1 234 ? 6.380 26.874 -12.248 1.00 79.75 234 MET A N 1
ATOM 1762 C CA . MET A 1 234 ? 7.632 27.582 -12.510 1.00 79.75 234 MET A CA 1
ATOM 1763 C C . MET A 1 234 ? 7.361 28.844 -13.336 1.00 79.75 234 MET A C 1
ATOM 1765 O O . MET A 1 234 ? 6.692 28.788 -14.367 1.00 79.75 234 MET A O 1
ATOM 1769 N N . LEU A 1 235 ? 7.908 29.980 -12.889 1.00 76.62 235 LEU A N 1
ATOM 1770 C CA . LEU A 1 235 ? 7.746 31.289 -13.542 1.00 76.62 235 LEU A CA 1
ATOM 1771 C C . LEU A 1 235 ? 8.362 31.340 -14.948 1.00 76.62 235 LEU A C 1
ATOM 1773 O O . LEU A 1 235 ? 7.866 32.062 -15.810 1.00 76.62 235 LEU A O 1
ATOM 1777 N N . GLU A 1 236 ? 9.434 30.583 -15.178 1.00 79.56 236 GLU A N 1
ATOM 1778 C CA . GLU A 1 236 ? 10.140 30.522 -16.456 1.00 79.56 236 GLU A CA 1
ATOM 1779 C C . GLU A 1 236 ? 10.290 29.073 -16.926 1.00 79.56 236 GLU A C 1
ATOM 1781 O O . GLU A 1 236 ? 10.494 28.155 -16.126 1.00 79.56 236 GLU A O 1
ATOM 1786 N N . LYS A 1 237 ? 10.240 28.871 -18.248 1.00 77.62 237 LYS A N 1
ATOM 1787 C CA . LYS A 1 237 ? 10.587 27.586 -18.860 1.00 77.62 237 LYS A CA 1
ATOM 1788 C C . LYS A 1 237 ? 12.091 27.372 -18.771 1.00 77.62 237 LYS A C 1
ATOM 1790 O O . LYS A 1 237 ? 12.852 27.991 -19.513 1.00 77.62 237 LYS A O 1
ATOM 1795 N N . LEU A 1 238 ? 12.507 26.453 -17.909 1.00 80.88 238 LEU A N 1
ATOM 1796 C CA . LEU A 1 238 ? 13.871 25.938 -17.914 1.00 80.88 238 LEU A CA 1
ATOM 1797 C C . LEU A 1 238 ? 13.981 24.740 -18.872 1.00 80.88 238 LEU A C 1
ATOM 1799 O O . LEU A 1 238 ? 12.967 24.110 -19.191 1.00 80.88 238 LEU A O 1
ATOM 1803 N N . PRO A 1 239 ? 15.194 24.401 -19.349 1.00 81.94 239 PRO A N 1
ATOM 1804 C CA . PRO A 1 239 ? 15.430 23.136 -20.033 1.00 81.94 239 PRO A CA 1
ATOM 1805 C C . PRO A 1 239 ? 14.963 21.969 -19.164 1.00 81.94 239 PRO A C 1
ATOM 1807 O O . PRO A 1 239 ? 15.153 21.990 -17.948 1.00 81.94 239 PRO A O 1
ATOM 1810 N N . GLY A 1 240 ? 14.368 20.952 -19.788 1.00 78.50 240 GLY A N 1
ATOM 1811 C CA . GLY A 1 240 ? 13.865 19.806 -19.045 1.00 78.50 240 GLY A CA 1
ATOM 1812 C C . GLY A 1 240 ? 14.992 19.100 -18.296 1.00 78.50 240 GLY A C 1
ATOM 1813 O O . GLY A 1 240 ? 16.111 18.978 -18.803 1.00 78.50 240 GLY A O 1
ATOM 1814 N N . SER A 1 241 ? 14.701 18.663 -17.079 1.00 76.69 241 SER A N 1
ATOM 1815 C CA . SER A 1 241 ? 15.689 18.152 -16.134 1.00 76.69 241 SER A CA 1
ATOM 1816 C C . SER A 1 241 ? 15.095 17.040 -15.277 1.00 76.69 241 SER A C 1
ATOM 1818 O O . SER A 1 241 ? 13.882 16.815 -15.266 1.00 76.69 241 SER A O 1
ATOM 1820 N N . SER A 1 242 ? 15.956 16.311 -14.570 1.00 75.56 242 SER A N 1
ATOM 1821 C CA . SER A 1 242 ? 15.530 15.281 -13.627 1.00 75.56 242 SER A CA 1
ATOM 1822 C C . SER A 1 242 ? 14.673 15.887 -12.511 1.00 75.56 242 SER A C 1
ATOM 1824 O O . SER A 1 242 ? 15.099 16.847 -11.861 1.00 75.56 242 SER A O 1
A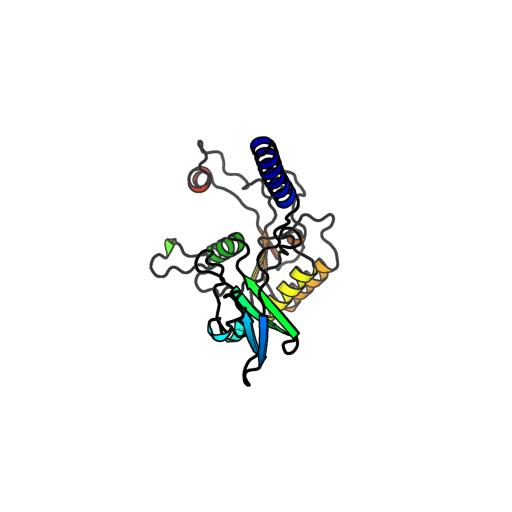TOM 1826 N N . TYR A 1 243 ? 13.481 15.331 -12.268 1.00 65.81 243 TYR A N 1
ATOM 1827 C CA . TYR A 1 243 ? 12.585 15.850 -11.228 1.00 65.81 243 TYR A CA 1
ATOM 1828 C C . TYR A 1 243 ? 13.187 15.641 -9.841 1.00 65.81 243 TYR A C 1
ATOM 1830 O O . TYR A 1 243 ? 13.738 14.567 -9.588 1.00 65.81 243 TYR A O 1
ATOM 1838 N N . SER A 1 244 ? 13.088 16.661 -8.975 1.00 61.78 244 SER A N 1
ATOM 1839 C CA . SER A 1 244 ? 13.586 16.654 -7.587 1.00 61.78 244 SER A CA 1
ATOM 1840 C C . SER A 1 244 ? 14.982 16.040 -7.432 1.00 61.78 244 SER A C 1
ATOM 1842 O O . SER A 1 244 ? 15.243 15.366 -6.444 1.00 61.78 244 SER A O 1
ATOM 1844 N N . TRP A 1 245 ? 15.842 16.219 -8.442 1.00 71.62 245 TRP A N 1
ATOM 1845 C CA . TRP A 1 245 ? 17.114 15.515 -8.567 1.00 71.62 245 TRP A CA 1
ATOM 1846 C C . TRP A 1 245 ? 16.966 13.998 -8.376 1.00 71.62 245 TRP A C 1
ATOM 1848 O O . TRP A 1 245 ? 17.365 13.426 -7.367 1.00 71.62 245 TRP A O 1
ATOM 1858 N N . THR A 1 246 ? 16.368 13.343 -9.371 1.00 83.88 246 THR A N 1
ATOM 1859 C CA . THR A 1 246 ? 16.378 11.877 -9.472 1.00 83.88 246 THR A CA 1
ATOM 1860 C C . THR A 1 246 ? 17.799 11.339 -9.309 1.00 83.88 246 THR A C 1
ATOM 1862 O O . THR A 1 246 ? 18.747 11.937 -9.830 1.00 83.88 246 THR A O 1
ATOM 1865 N N . SER A 1 247 ? 17.893 10.237 -8.569 1.00 82.75 247 SER A N 1
ATOM 1866 C CA . SER A 1 247 ? 19.120 9.491 -8.291 1.00 82.75 247 SER A CA 1
ATOM 1867 C C . SER A 1 247 ? 19.764 8.835 -9.515 1.00 82.75 247 SER A C 1
ATOM 1869 O O . SER A 1 247 ? 19.017 8.454 -10.444 1.00 82.75 247 SER A O 1
#